Protein 4DA1 (pdb70)

Sequence (257 aa):
ISLENVGCASQIGKRKENEDRFDFAQLTDEVLYFAVYDGHGGPAAADFCHTHMEKCIMDLLPKEKNLETLLTLAFLEIDKAFSSHARLSADATLLTSGTTATVALLRDGIELVVASVGDSRAILCRKGKPMKLTIDHTPERKDEKERIKKCGGFVAWNQPHVNGRLAMTRSIGDLDLKTSGVIAEPETKRIKLHHADDSFLVLTTDGINFMVNSQEICDFVNQCHDPNEAAHAVTEQAIQYGTEDNSTAVVVPFGAW

Nearest PDB structures (foldseek):
  4da1-assembly1_A  TM=1.004E+00  e=3.258E-56  Homo sapiens
  6ak7-assembly1_A  TM=1.003E+00  e=1.708E-52  Homo sapiens
  2iq1-assembly1_A  TM=9.660E-01  e=4.575E-48  Homo sapiens
  5mn0-assembly1_B  TM=8.884E-01  e=2.627E-24  Arabidopsis thaliana
  8ay7-assembly1_B  TM=8.824E-01  e=2.627E-24  Arabidopsis thaliana

Secondary structure (DSSP, 8-state):
--GGG-EEEEE-TTSSS--EEEEEEE-SSSEEEEEEEEEESSTHHHHHHHHHHHHHHHHHTTT---HHHHHHHHHHHHHHHHHHHHHHSS-GGGGG-EE-EEEEEEETTTEEEEEEESS-EEEEEETTEEEE------TTSHHHHHHHHHHT--EE----EETTTBS-SB-EE-GGGGGGT-B-PPEEEEEE--SSS-EEEEEE-HHHHTT--HHHHHHHHHHSSSHHHHHHHHHHHHHHHT--S-EEEEEEEE---

Structure (mmCIF, N/CA/C/O backbone):
data_4DA1
#
_entry.id   4DA1
#
_cell.length_a   125.276
_cell.length_b   125.276
_cell.length_c   61.660
_cell.angle_alpha   90.000
_cell.angle_beta   90.000
_cell.angle_gamma   120.000
#
_symmetry.space_group_name_H-M   'P 31 2 1'
#
loop_
_entity.id
_entity.type
_entity.pdbx_description
1 polymer 'Protein phosphatase 1K, mitochondrial'
2 non-polymer BETA-MERCAPTOETHANOL
3 non-polymer 'MAGNESIUM ION'
4 water water
#
loop_
_atom_site.group_PDB
_atom_site.id
_atom_site.type_symbol
_atom_site.label_atom_id
_atom_site.label_alt_id
_atom_site.label_comp_id
_atom_site.label_asym_id
_atom_site.label_entity_id
_atom_site.label_seq_id
_atom_site.pdbx_PDB_ins_code
_atom_site.Cartn_x
_atom_site.Cartn_y
_atom_site.Cartn_z
_atom_site.occupancy
_atom_site.B_iso_or_equiv
_atom_site.auth_seq_id
_atom_site.auth_comp_id
_atom_site.auth_asym_id
_atom_site.auth_atom_id
_atom_site.pdbx_PDB_model_num
ATOM 1 N N . ILE A 1 119 ? 13.759 122.793 -103.477 1.00 107.50 90 ILE A N 1
ATOM 2 C CA . ILE A 1 119 ? 14.081 123.823 -102.485 1.00 107.93 90 ILE A CA 1
ATOM 3 C C . ILE A 1 119 ? 15.422 123.575 -101.792 1.00 102.58 90 ILE A C 1
ATOM 4 O O . ILE A 1 119 ? 15.787 122.437 -101.481 1.00 98.63 90 ILE A O 1
ATOM 9 N N . SER A 1 120 ? 16.137 124.665 -101.545 1.00 97.06 91 SER A N 1
ATOM 10 C CA . SER A 1 120 ? 17.506 124.608 -101.062 1.00 90.01 91 SER A CA 1
ATOM 11 C C . SER A 1 120 ? 17.608 125.061 -99.612 1.00 75.99 91 SER A C 1
ATOM 12 O O . SER A 1 120 ? 17.265 126.196 -99.279 1.00 70.03 91 SER A O 1
ATOM 15 N N . LEU A 1 121 ? 18.097 124.172 -98.757 1.00 70.97 92 LEU A N 1
ATOM 16 C CA . LEU A 1 121 ? 18.226 124.475 -97.339 1.00 66.58 92 LEU A CA 1
ATOM 17 C C . LEU A 1 121 ? 19.524 125.227 -97.064 1.00 66.22 92 LEU A C 1
ATOM 18 O O . LEU A 1 121 ? 19.742 125.744 -95.965 1.00 65.31 92 LEU A O 1
ATOM 23 N N . GLU A 1 122 ? 20.383 125.307 -98.072 1.00 65.78 93 GLU A N 1
ATOM 24 C CA . GLU A 1 122 ? 21.618 126.062 -97.913 1.00 71.93 93 GLU A CA 1
ATOM 25 C C . GLU A 1 122 ? 21.313 127.551 -97.767 1.00 61.81 93 GLU A C 1
ATOM 26 O O . GLU A 1 122 ? 22.070 128.286 -97.127 1.00 60.46 93 GLU A O 1
ATOM 32 N N . ASN A 1 123 ? 20.198 127.988 -98.350 1.00 47.49 94 ASN A N 1
ATOM 33 C CA . ASN A 1 123 ? 19.804 129.388 -98.266 1.00 49.79 94 ASN A CA 1
ATOM 34 C C . ASN A 1 123 ? 19.014 129.774 -97.009 1.00 45.75 94 ASN A C 1
ATOM 35 O O . ASN A 1 123 ? 18.710 130.951 -96.817 1.00 52.38 94 ASN A O 1
ATOM 40 N N . VAL A 1 124 ? 18.670 128.811 -96.162 1.00 37.82 95 VAL A N 1
ATOM 41 C CA . VAL A 1 124 ? 17.923 129.160 -94.966 1.00 35.32 95 VAL A CA 1
ATOM 42 C C . VAL A 1 124 ? 18.752 130.108 -94.110 1.00 41.53 95 VAL A C 1
ATOM 43 O O . VAL A 1 124 ? 19.950 129.907 -93.920 1.00 46.10 95 VAL A O 1
ATOM 47 N N . GLY A 1 125 ? 18.118 131.169 -93.640 1.00 38.03 96 GLY A N 1
ATOM 48 C CA . GLY A 1 125 ? 18.775 132.119 -92.769 1.00 37.65 96 GLY A CA 1
ATOM 49 C C . GLY A 1 125 ? 18.302 131.895 -91.346 1.00 40.45 96 GLY A C 1
ATOM 50 O O . GLY A 1 125 ? 17.148 131.557 -91.114 1.00 41.56 96 GLY A O 1
ATOM 51 N N . CYS A 1 126 ? 19.195 132.071 -90.385 1.00 38.14 97 CYS A N 1
ATOM 52 C CA . CYS A 1 126 ? 18.815 131.895 -88.998 1.00 40.79 97 CYS A CA 1
ATOM 53 C C . CYS A 1 126 ? 19.689 132.736 -88.073 1.00 46.77 97 CYS A C 1
ATOM 54 O O . CYS A 1 126 ? 20.882 132.911 -88.313 1.00 52.01 97 CYS A O 1
ATOM 57 N N . ALA A 1 127 ? 19.067 133.283 -87.033 1.00 45.67 98 ALA A N 1
ATOM 58 C CA . ALA A 1 127 ? 19.754 134.104 -86.041 1.00 37.60 98 ALA A CA 1
ATOM 59 C C . ALA A 1 127 ? 19.088 133.941 -84.680 1.00 41.64 98 ALA A C 1
ATOM 60 O O . ALA A 1 127 ? 17.859 133.882 -84.579 1.00 42.03 98 ALA A O 1
ATOM 62 N N . SER A 1 128 ? 19.908 133.877 -83.636 1.00 43.06 99 SER A N 1
ATOM 63 C CA . SER A 1 128 ? 19.413 133.704 -82.274 1.00 38.77 99 SER A CA 1
ATOM 64 C C . SER A 1 128 ? 20.287 134.522 -81.327 1.00 40.79 99 SER A C 1
ATOM 65 O O . SER A 1 128 ? 21.463 134.213 -81.146 1.00 42.33 99 SER A O 1
ATOM 68 N N . GLN A 1 129 ? 19.724 135.579 -80.750 1.00 39.04 100 GLN A N 1
ATOM 69 C CA . GLN A 1 129 ? 20.456 136.408 -79.789 1.00 41.35 100 GLN A CA 1
ATOM 70 C C . GLN A 1 129 ? 19.910 136.219 -78.382 1.00 43.07 100 GLN A C 1
ATOM 71 O O . GLN A 1 129 ? 18.693 136.172 -78.174 1.00 35.98 100 GLN A O 1
ATOM 77 N N . ILE A 1 130 ? 20.814 136.135 -77.415 1.00 45.99 101 ILE A N 1
ATOM 78 C CA . ILE A 1 130 ? 20.429 135.884 -76.035 1.00 42.82 101 ILE A CA 1
ATOM 79 C C . ILE A 1 130 ? 19.692 137.067 -75.401 1.00 45.52 101 ILE A C 1
ATOM 80 O O . ILE A 1 130 ? 18.897 136.889 -74.471 1.00 49.24 101 ILE A O 1
ATOM 85 N N . GLY A 1 131 ? 19.924 138.272 -75.920 1.00 43.09 102 GLY A N 1
ATOM 86 C CA . GLY A 1 131 ? 19.404 139.473 -75.280 1.00 38.52 102 GLY A CA 1
ATOM 87 C C . GLY A 1 131 ? 20.070 139.701 -73.922 1.00 44.99 102 GLY A C 1
ATOM 88 O O . GLY A 1 131 ? 21.271 139.484 -73.759 1.00 45.18 102 GLY A O 1
ATOM 89 N N . LYS A 1 132 ? 19.290 140.118 -72.934 1.00 48.18 103 LYS A N 1
ATOM 90 C CA . LYS A 1 132 ? 19.842 140.411 -71.622 1.00 61.43 103 LYS A CA 1
ATOM 91 C C . LYS A 1 132 ? 19.556 139.288 -70.627 1.00 66.98 103 LYS A C 1
ATOM 92 O O . LYS A 1 132 ? 19.577 139.496 -69.422 1.00 71.96 103 LYS A O 1
ATOM 98 N N . ARG A 1 133 ? 19.287 138.095 -71.139 1.00 65.07 104 ARG A N 1
ATOM 99 C CA . ARG A 1 133 ? 19.032 136.946 -70.284 1.00 60.29 104 ARG A CA 1
ATOM 100 C C . ARG A 1 133 ? 20.336 136.292 -69.868 1.00 59.08 104 ARG A C 1
ATOM 101 O O . ARG A 1 133 ? 21.368 136.480 -70.511 1.00 56.75 104 ARG A O 1
ATOM 109 N N . LYS A 1 134 ? 20.280 135.509 -68.797 1.00 59.58 105 LYS A N 1
ATOM 110 C CA . LYS A 1 134 ? 21.448 134.762 -68.353 1.00 68.91 105 LYS A CA 1
ATOM 111 C C . LYS A 1 134 ? 21.751 133.625 -69.322 1.00 65.11 105 LYS A C 1
ATOM 112 O O . LYS A 1 134 ? 22.905 133.236 -69.505 1.00 63.03 105 LYS A O 1
ATOM 118 N N . GLU A 1 135 ? 20.703 133.103 -69.948 1.00 58.21 106 GLU A N 1
ATOM 119 C CA . GLU A 1 135 ? 20.828 131.932 -70.796 1.00 58.55 106 GLU A CA 1
ATOM 120 C C . GLU A 1 135 ? 19.959 132.038 -72.065 1.00 52.83 106 GLU A C 1
ATOM 121 O O . GLU A 1 135 ? 18.946 132.742 -72.090 1.00 46.12 106 GLU A O 1
ATOM 127 N N . ASN A 1 136 ? 20.348 131.338 -73.123 1.00 47.67 107 ASN A N 1
ATOM 128 C CA . ASN A 1 136 ? 19.492 131.281 -74.300 1.00 41.85 107 ASN A CA 1
ATOM 129 C C . ASN A 1 136 ? 18.747 129.957 -74.387 1.00 39.18 107 ASN A C 1
ATOM 130 O O . ASN A 1 136 ? 19.345 128.916 -74.641 1.00 42.76 107 ASN A O 1
ATOM 135 N N . GLU A 1 137 ? 17.437 130.008 -74.178 1.00 37.99 108 GLU A N 1
ATOM 136 C CA . GLU A 1 137 ? 16.602 128.811 -74.182 1.00 36.72 108 GLU A CA 1
ATOM 137 C C . GLU A 1 137 ? 15.786 128.645 -75.478 1.00 38.41 108 GLU A C 1
ATOM 138 O O . GLU A 1 137 ? 14.919 127.774 -75.546 1.00 36.59 108 GLU A O 1
ATOM 144 N N . ASP A 1 138 ? 16.051 129.481 -76.486 1.00 38.30 109 ASP A N 1
ATOM 145 C CA . ASP A 1 138 ? 15.470 129.294 -77.824 1.00 38.87 109 ASP A CA 1
ATOM 146 C C . ASP A 1 138 ? 16.204 128.178 -78.574 1.00 42.61 109 ASP A C 1
ATOM 147 O O . ASP A 1 138 ? 17.435 128.155 -78.610 1.00 43.94 109 ASP A O 1
ATOM 152 N N . ARG A 1 139 ? 15.449 127.250 -79.157 1.00 42.23 110 ARG A N 1
ATOM 153 C CA . ARG A 1 139 ? 16.019 126.266 -80.083 1.00 36.35 110 ARG A CA 1
ATOM 154 C C . ARG A 1 139 ? 15.344 126.372 -81.449 1.00 41.40 110 ARG A C 1
ATOM 155 O O . ARG A 1 139 ? 14.228 126.882 -81.573 1.00 35.52 110 ARG A O 1
ATOM 163 N N . PHE A 1 140 ? 16.014 125.874 -82.478 1.00 37.49 111 PHE A N 1
ATOM 164 C CA . PHE A 1 140 ? 15.452 125.925 -83.811 1.00 38.25 111 PHE A CA 1
ATOM 165 C C . PHE A 1 140 ? 16.102 124.851 -84.659 1.00 41.78 111 PHE A C 1
ATOM 166 O O . PHE A 1 140 ? 17.220 124.419 -84.383 1.00 38.47 111 PHE A O 1
ATOM 174 N N . ASP A 1 141 ? 15.392 124.406 -85.685 1.00 39.61 112 ASP A N 1
ATOM 175 C CA . ASP A 1 141 ? 15.894 123.328 -86.513 1.00 32.73 112 ASP A CA 1
ATOM 176 C C . ASP A 1 141 ? 15.239 123.370 -87.880 1.00 38.62 112 ASP A C 1
ATOM 177 O O . ASP A 1 141 ? 14.203 124.017 -88.072 1.00 36.62 112 ASP A O 1
ATOM 182 N N . PHE A 1 142 ? 15.865 122.688 -88.830 1.00 35.70 113 PHE A N 1
ATOM 183 C CA . PHE A 1 142 ? 15.253 122.433 -90.115 1.00 38.95 113 PHE A CA 1
ATOM 184 C C . PHE A 1 142 ? 15.952 121.264 -90.796 1.00 46.04 113 PHE A C 1
ATOM 185 O O . PHE A 1 142 ? 17.113 120.946 -90.506 1.00 44.04 113 PHE A O 1
ATOM 193 N N . ALA A 1 143 ? 15.228 120.612 -91.691 1.00 41.23 114 ALA A N 1
ATOM 194 C CA . ALA A 1 143 ? 15.766 119.444 -92.356 1.00 39.50 114 ALA A CA 1
ATOM 195 C C . ALA A 1 143 ? 14.817 118.962 -93.421 1.00 38.00 114 ALA A C 1
ATOM 196 O O . ALA A 1 143 ? 13.648 119.340 -93.451 1.00 41.30 114 ALA A O 1
ATOM 198 N N . GLN A 1 144 ? 15.345 118.125 -94.299 1.00 43.89 115 GLN A N 1
ATOM 199 C CA . GLN A 1 144 ? 14.549 117.422 -95.271 1.00 45.10 115 GLN A CA 1
ATOM 200 C C . GLN A 1 144 ? 14.256 116.045 -94.708 1.00 48.27 115 GLN A C 1
ATOM 201 O O . GLN A 1 144 ? 15.157 115.227 -94.574 1.00 50.89 115 GLN A O 1
ATOM 207 N N . LEU A 1 145 ? 13.003 115.783 -94.363 1.00 49.50 116 LEU A N 1
ATOM 208 C CA . LEU A 1 145 ? 12.669 114.502 -93.749 1.00 47.37 116 LEU A CA 1
ATOM 209 C C . LEU A 1 145 ? 12.645 113.383 -94.780 1.00 48.82 116 LEU A C 1
ATOM 210 O O . LEU A 1 145 ? 13.177 112.294 -94.549 1.00 50.21 116 LEU A O 1
ATOM 215 N N . THR A 1 146 ? 12.025 113.658 -95.920 1.00 53.56 117 THR A N 1
ATOM 216 C CA . THR A 1 146 ? 11.907 112.676 -96.996 1.00 53.60 117 THR A CA 1
ATOM 217 C C . THR A 1 146 ? 12.014 113.429 -98.306 1.00 56.79 117 THR A C 1
ATOM 218 O O . THR A 1 146 ? 12.092 114.661 -98.307 1.00 53.73 117 THR A O 1
ATOM 222 N N . ASP A 1 147 ? 11.991 112.702 -99.419 1.00 51.60 118 ASP A N 1
ATOM 223 C CA . ASP A 1 147 ? 11.966 113.336 -100.731 1.00 53.76 118 ASP A CA 1
ATOM 224 C C . ASP A 1 147 ? 10.881 114.403 -100.791 1.00 51.45 118 ASP A C 1
ATOM 225 O O . ASP A 1 147 ? 11.077 115.454 -101.386 1.00 53.48 118 ASP A O 1
ATOM 230 N N . GLU A 1 148 ? 9.741 114.141 -100.160 1.00 47.82 119 GLU A N 1
ATOM 231 C CA . GLU A 1 148 ? 8.569 114.997 -100.340 1.00 51.55 119 GLU A CA 1
ATOM 232 C C . GLU A 1 148 ? 8.309 116.000 -99.201 1.00 51.55 119 GLU A C 1
ATOM 233 O O . GLU A 1 148 ? 7.501 116.918 -99.345 1.00 52.23 119 GLU A O 1
ATOM 2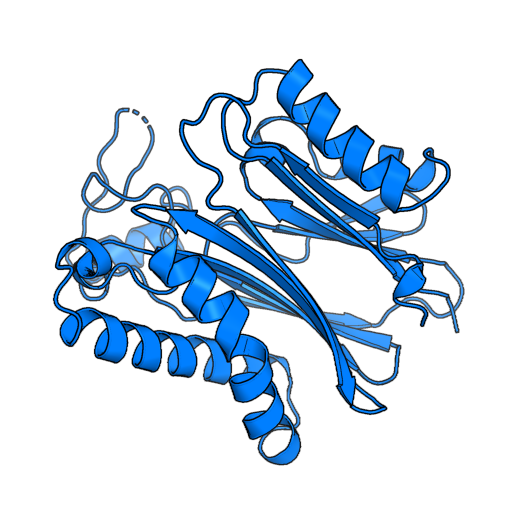39 N N . VAL A 1 149 ? 8.995 115.843 -98.074 1.00 49.58 120 VAL A N 1
ATOM 240 C CA . VAL A 1 149 ? 8.667 116.661 -96.908 1.00 46.96 120 VAL A CA 1
ATOM 241 C C . VAL A 1 149 ? 9.859 117.383 -96.291 1.00 43.53 120 VAL A C 1
ATOM 242 O O . VAL A 1 149 ? 10.874 116.768 -95.953 1.00 44.63 120 VAL A O 1
ATOM 246 N N . LEU A 1 150 ? 9.723 118.697 -96.149 1.00 41.37 121 LEU A N 1
ATOM 247 C CA . LEU A 1 150 ? 10.725 119.502 -95.465 1.00 39.84 121 LEU A CA 1
ATOM 248 C C . LEU A 1 150 ? 10.189 119.912 -94.102 1.00 35.46 121 LEU A C 1
ATOM 249 O O . LEU A 1 150 ? 8.974 120.093 -93.932 1.00 34.74 121 LEU A O 1
ATOM 254 N N . TYR A 1 151 ? 11.100 120.079 -93.143 1.00 37.99 122 TYR A N 1
ATOM 255 C CA . TYR A 1 151 ? 10.746 120.412 -91.756 1.00 30.11 122 TYR A CA 1
ATOM 256 C C . TYR A 1 151 ? 11.424 121.702 -91.280 1.00 35.00 122 TYR A C 1
ATOM 257 O O . TYR A 1 151 ? 12.604 121.938 -91.563 1.00 39.73 122 TYR A O 1
ATOM 266 N N . PHE A 1 152 ? 10.668 122.536 -90.569 1.00 28.20 123 PHE A N 1
ATOM 267 C CA . PHE A 1 152 ? 11.198 123.771 -89.990 1.00 31.03 123 PHE A CA 1
ATOM 268 C C . PHE A 1 152 ? 10.537 123.993 -88.629 1.00 34.76 123 PHE A C 1
ATOM 269 O O . PHE A 1 152 ? 9.317 123.888 -88.511 1.00 32.89 123 PHE A O 1
ATOM 277 N N . ALA A 1 153 ? 11.326 124.326 -87.608 1.00 34.60 124 ALA A N 1
ATOM 278 C CA . ALA A 1 153 ? 10.770 124.456 -86.269 1.00 31.78 124 ALA A CA 1
ATOM 279 C C . ALA A 1 153 ? 11.511 125.465 -85.411 1.00 36.36 124 ALA A C 1
ATOM 280 O O . ALA A 1 153 ? 12.745 125.571 -85.489 1.00 37.51 124 ALA A O 1
ATOM 282 N N . VAL A 1 154 ? 10.758 126.211 -84.601 1.00 29.20 125 VAL A N 1
ATOM 283 C CA . VAL A 1 154 ? 11.343 126.918 -83.459 1.00 31.84 125 VAL A CA 1
ATOM 284 C C . VAL A 1 154 ? 10.698 126.444 -82.141 1.00 38.69 125 VAL A C 1
ATOM 285 O O . VAL A 1 154 ? 9.499 126.144 -82.082 1.00 33.00 125 VAL A O 1
ATOM 289 N N . TYR A 1 155 ? 11.509 126.387 -81.089 1.00 33.16 126 TYR A N 1
ATOM 290 C CA . TYR A 1 155 ? 11.042 126.030 -79.755 1.00 32.73 126 TYR A CA 1
ATOM 291 C C . TYR A 1 155 ? 11.575 127.048 -78.745 1.00 34.57 126 TYR A C 1
ATOM 292 O O . TYR A 1 155 ? 12.786 127.132 -78.517 1.00 38.17 126 TYR A O 1
ATOM 301 N N . ASP A 1 156 ? 10.677 127.840 -78.169 1.00 30.35 127 ASP A N 1
ATOM 302 C CA . ASP A 1 156 ? 11.060 128.810 -77.149 1.00 31.81 127 ASP A CA 1
ATOM 303 C C . ASP A 1 156 ? 10.899 128.200 -75.751 1.00 34.01 127 ASP A C 1
ATOM 304 O O . ASP A 1 156 ? 9.784 128.124 -75.226 1.00 32.05 127 ASP A O 1
ATOM 309 N N . GLY A 1 157 ? 11.997 127.737 -75.161 1.00 29.52 128 GLY A N 1
ATOM 310 C CA . GLY A 1 157 ? 11.921 127.081 -73.860 1.00 34.19 128 GLY A CA 1
ATOM 311 C C . GLY A 1 157 ? 11.894 128.038 -72.669 1.00 36.40 128 GLY A C 1
ATOM 312 O O . GLY A 1 157 ? 12.425 129.135 -72.735 1.00 37.69 128 GLY A O 1
ATOM 313 N N . HIS A 1 158 ? 11.270 127.623 -71.575 1.00 39.38 129 HIS A N 1
ATOM 314 C CA . HIS A 1 158 ? 11.326 128.381 -70.319 1.00 40.84 129 HIS A CA 1
ATOM 315 C C . HIS A 1 158 ? 11.520 127.405 -69.170 1.00 46.06 129 HIS A C 1
ATOM 316 O O . HIS A 1 158 ? 11.221 126.213 -69.308 1.00 45.09 129 HIS A O 1
ATOM 323 N N . GLY A 1 159 ? 12.014 127.911 -68.039 1.00 45.40 130 GLY A N 1
ATOM 324 C CA . GLY A 1 159 ? 12.201 127.099 -66.854 1.00 34.04 130 GLY A CA 1
ATOM 325 C C . GLY A 1 159 ? 13.245 126.031 -67.080 1.00 44.40 130 GLY A C 1
ATOM 326 O O . GLY A 1 159 ? 13.070 124.887 -66.680 1.00 53.53 130 GLY A O 1
ATOM 327 N N . GLY A 1 160 ? 14.344 126.407 -67.719 1.00 44.62 131 GLY A N 1
ATOM 328 C CA . GLY A 1 160 ? 15.342 125.437 -68.118 1.00 45.10 131 GLY A CA 1
ATOM 329 C C . GLY A 1 160 ? 15.053 124.952 -69.533 1.00 50.97 131 GLY A C 1
ATOM 330 O O . GLY A 1 160 ? 13.889 124.783 -69.921 1.00 46.03 131 GLY A O 1
ATOM 331 N N . PRO A 1 161 ? 16.118 124.717 -70.310 1.00 45.02 132 PRO A N 1
ATOM 332 C CA . PRO A 1 161 ? 16.036 124.344 -71.724 1.00 41.23 132 PRO A CA 1
ATOM 333 C C . PRO A 1 161 ? 15.571 122.909 -71.949 1.00 45.35 132 PRO A C 1
ATOM 334 O O . PRO A 1 161 ? 15.425 122.502 -73.110 1.00 46.05 132 PRO A O 1
ATOM 338 N N . ALA A 1 162 ? 15.350 122.154 -70.875 1.00 36.32 133 ALA A N 1
ATOM 339 C CA . ALA A 1 162 ? 15.101 120.719 -71.008 1.00 38.68 133 ALA A CA 1
ATOM 340 C C . ALA A 1 162 ? 14.010 120.398 -72.035 1.00 40.66 133 ALA A C 1
ATOM 341 O O . ALA A 1 162 ? 14.185 119.532 -72.888 1.00 43.03 133 ALA A O 1
ATOM 343 N N . ALA A 1 163 ? 12.875 121.073 -71.929 1.00 33.04 134 ALA A N 1
ATOM 344 C CA . ALA A 1 163 ? 11.742 120.741 -72.780 1.00 36.20 134 ALA A CA 1
ATOM 345 C C . ALA A 1 163 ? 12.027 121.178 -74.217 1.00 37.52 134 ALA A C 1
ATOM 346 O O . ALA A 1 163 ? 11.784 120.423 -75.162 1.00 42.69 134 ALA A O 1
ATOM 348 N N . ALA A 1 164 ? 12.575 122.380 -74.378 1.00 31.60 135 ALA A N 1
ATOM 349 C CA . ALA A 1 164 ? 12.925 122.871 -75.711 1.00 36.37 135 ALA A CA 1
ATOM 350 C C . ALA A 1 164 ? 13.914 121.917 -76.392 1.00 41.74 135 ALA A C 1
ATOM 351 O O . ALA A 1 164 ? 13.756 121.581 -77.572 1.00 37.02 135 ALA A O 1
ATOM 353 N N . ASP A 1 165 ? 14.912 121.469 -75.629 1.00 41.03 136 ASP A N 1
ATOM 354 C CA . ASP A 1 165 ? 15.911 120.507 -76.105 1.00 41.01 136 ASP A CA 1
ATOM 355 C C . ASP A 1 165 ? 15.297 119.166 -76.466 1.00 41.93 136 ASP A C 1
ATOM 356 O O . ASP A 1 165 ? 15.708 118.532 -77.441 1.00 45.05 136 ASP A O 1
ATOM 361 N N . PHE A 1 166 ? 14.331 118.722 -75.667 1.00 35.00 137 PHE A N 1
ATOM 362 C CA . PHE A 1 166 ? 13.689 117.434 -75.909 1.00 38.51 137 PHE A CA 1
ATOM 363 C C . PHE A 1 166 ? 12.977 117.452 -77.275 1.00 39.10 137 PHE A C 1
ATOM 364 O O . PHE A 1 166 ? 13.085 116.500 -78.048 1.00 40.17 137 PHE A O 1
ATOM 372 N N . CYS A 1 167 ? 12.264 118.541 -77.561 1.00 38.92 138 CYS A N 1
ATOM 373 C CA . CYS A 1 167 ? 11.578 118.701 -78.839 1.00 39.45 138 CYS A CA 1
ATOM 374 C C . CYS A 1 167 ? 12.579 118.766 -79.987 1.00 39.30 138 CYS A C 1
ATOM 375 O O . CYS A 1 167 ? 12.433 118.083 -81.009 1.00 40.50 138 CYS A O 1
ATOM 378 N N . HIS A 1 168 ? 13.605 119.589 -79.817 1.00 37.50 139 HIS A N 1
ATOM 379 C CA . HIS A 1 168 ? 14.633 119.694 -80.840 1.00 37.41 139 HIS A CA 1
ATOM 380 C C . HIS A 1 168 ? 15.187 118.310 -81.184 1.00 37.70 139 HIS A C 1
ATOM 381 O O . HIS A 1 168 ? 15.374 117.970 -82.347 1.00 40.94 139 HIS A O 1
ATOM 388 N N . THR A 1 169 ? 15.417 117.506 -80.156 1.00 38.50 140 THR A N 1
ATOM 389 C CA . THR A 1 169 ? 16.047 116.208 -80.313 1.00 34.28 140 THR A CA 1
ATOM 390 C C . THR A 1 169 ? 15.149 115.161 -80.970 1.00 38.23 140 THR A C 1
ATOM 391 O O . THR A 1 169 ? 15.619 114.315 -81.734 1.00 44.86 140 THR A O 1
ATOM 395 N N . HIS A 1 170 ? 13.854 115.228 -80.689 1.00 37.19 141 HIS A N 1
ATOM 396 C CA . HIS A 1 170 ? 12.971 114.103 -80.969 1.00 38.96 141 HIS A CA 1
ATOM 397 C C . HIS A 1 170 ? 11.819 114.402 -81.925 1.00 39.88 141 HIS A C 1
ATOM 398 O O . HIS A 1 170 ? 11.192 113.471 -82.436 1.00 43.75 141 HIS A O 1
ATOM 405 N N . MET A 1 171 ? 11.514 115.677 -82.154 1.00 33.69 142 MET A N 1
ATOM 406 C CA . MET A 1 171 ? 10.378 116.005 -83.010 1.00 37.24 142 MET A CA 1
ATOM 407 C C . MET A 1 171 ? 10.457 115.333 -84.382 1.00 39.97 142 MET A C 1
ATOM 408 O O . MET A 1 171 ? 9.445 114.841 -84.892 1.00 42.13 142 MET A O 1
ATOM 413 N N . GLU A 1 172 ? 11.654 115.299 -84.967 1.00 34.20 143 GLU A N 1
ATOM 414 C CA . GLU A 1 172 ? 11.828 114.725 -86.304 1.00 40.27 143 GLU A CA 1
ATOM 415 C C . GLU A 1 172 ? 11.487 113.229 -86.333 1.00 45.66 143 GLU A C 1
ATOM 416 O O . GLU A 1 172 ? 10.816 112.760 -87.252 1.00 44.03 143 GLU A O 1
ATOM 422 N N . LYS A 1 173 ? 11.922 112.488 -85.315 1.00 45.51 144 LYS A N 1
ATOM 423 C CA . LYS A 1 173 ? 11.592 111.073 -85.219 1.00 45.45 144 LYS A CA 1
ATOM 424 C C . LYS A 1 173 ? 10.076 110.884 -85.120 1.00 45.85 144 LYS A C 1
ATOM 425 O O . LYS A 1 173 ? 9.509 110.059 -85.844 1.00 46.14 144 LYS A O 1
ATOM 431 N N . CYS A 1 174 ? 9.424 111.652 -84.238 1.00 41.50 145 CYS A N 1
ATOM 432 C CA . CYS A 1 174 ? 7.968 111.540 -84.038 1.00 42.49 145 CYS A CA 1
ATOM 433 C C . CYS A 1 174 ? 7.239 111.774 -85.345 1.00 47.13 145 CYS A C 1
ATOM 434 O O . CYS A 1 174 ? 6.314 111.043 -85.691 1.00 54.19 145 CYS A O 1
ATOM 437 N N . ILE A 1 175 ? 7.648 112.812 -86.065 1.00 43.29 146 ILE A N 1
ATOM 438 C CA . ILE A 1 175 ? 7.031 113.107 -87.349 1.00 43.26 146 ILE A CA 1
ATOM 439 C C . ILE A 1 175 ? 7.276 111.976 -88.334 1.00 46.31 146 ILE A C 1
ATOM 440 O O . ILE A 1 175 ? 6.342 111.461 -88.943 1.00 50.47 146 ILE A O 1
ATOM 445 N N . MET A 1 176 ? 8.531 111.573 -88.477 1.00 45.11 147 MET A N 1
ATOM 446 C CA . MET A 1 176 ? 8.847 110.548 -89.455 1.00 49.20 147 MET A CA 1
ATOM 447 C C . MET A 1 176 ? 8.170 109.218 -89.155 1.00 54.97 147 MET A C 1
ATOM 448 O O . MET A 1 176 ? 7.800 108.487 -90.068 1.00 63.69 147 MET A O 1
ATOM 453 N N . ASP A 1 177 ? 7.975 108.913 -87.882 1.00 58.01 148 ASP A N 1
ATOM 454 C CA . ASP A 1 177 ? 7.258 107.697 -87.535 1.00 63.66 148 ASP A CA 1
ATOM 455 C C . ASP A 1 177 ? 5.794 107.801 -87.937 1.00 60.01 148 ASP A C 1
ATOM 456 O O . ASP A 1 177 ? 5.124 106.787 -88.120 1.00 60.04 148 ASP A O 1
ATOM 461 N N . LEU A 1 178 ? 5.297 109.027 -88.071 1.00 54.56 149 LEU A N 1
ATOM 462 C CA . LEU A 1 178 ? 3.889 109.237 -88.409 1.00 53.40 149 LEU A CA 1
ATOM 463 C C . LEU A 1 178 ? 3.603 109.391 -89.905 1.00 52.94 149 LEU A C 1
ATOM 464 O O . LEU A 1 178 ? 2.509 109.065 -90.361 1.00 56.37 149 LEU A O 1
ATOM 469 N N . LEU A 1 179 ? 4.576 109.897 -90.659 1.00 48.44 150 LEU A N 1
ATOM 470 C CA . LEU A 1 179 ? 4.372 110.175 -92.082 1.00 55.60 150 LEU A CA 1
ATOM 471 C C . LEU A 1 179 ? 3.654 109.052 -92.828 1.00 60.06 150 LEU A C 1
ATOM 472 O O . LEU A 1 179 ? 2.706 109.306 -93.566 1.00 63.55 150 LEU A O 1
ATOM 477 N N . PRO A 1 180 ? 4.096 107.805 -92.634 1.00 63.14 151 PRO A N 1
ATOM 478 C CA . PRO A 1 180 ? 3.453 106.734 -93.402 1.00 66.78 151 PRO A CA 1
ATOM 479 C C . PRO A 1 180 ? 2.099 106.312 -92.810 1.00 69.70 151 PRO A C 1
ATOM 480 O O . PRO A 1 180 ? 1.344 105.601 -93.464 1.00 70.78 151 PRO A O 1
ATOM 484 N N . LYS A 1 181 ? 1.794 106.751 -91.594 1.00 71.65 152 LYS A N 1
ATOM 485 C CA . LYS A 1 181 ? 0.541 106.364 -90.946 1.00 73.92 152 LYS A CA 1
ATOM 486 C C . LYS A 1 181 ? -0.585 107.370 -91.199 1.00 69.99 152 LYS A C 1
ATOM 487 O O . LYS A 1 181 ? -1.763 107.021 -91.128 1.00 75.00 152 LYS A O 1
ATOM 493 N N . GLU A 1 182 ? -0.223 108.616 -91.485 1.00 60.14 153 GLU A N 1
ATOM 494 C CA . GLU A 1 182 ? -1.197 109.703 -91.480 1.00 61.01 153 GLU A CA 1
ATOM 495 C C . GLU A 1 182 ? -0.916 110.763 -92.550 1.00 58.50 153 GLU A C 1
ATOM 496 O O . GLU A 1 182 ? 0.001 111.571 -92.406 1.00 59.38 153 GLU A O 1
ATOM 502 N N . LYS A 1 183 ? -1.726 110.768 -93.605 1.00 59.27 154 LYS A N 1
ATOM 503 C CA . LYS A 1 183 ? -1.510 111.650 -94.757 1.00 60.22 154 LYS A CA 1
ATOM 504 C C . LYS A 1 183 ? -1.949 113.089 -94.519 1.00 55.63 154 LYS A C 1
ATOM 505 O O . LYS A 1 183 ? -1.463 114.007 -95.177 1.00 56.92 154 LYS A O 1
ATOM 511 N N . ASN A 1 184 ? -2.881 113.290 -93.596 1.00 49.28 155 ASN A N 1
ATOM 512 C CA . ASN A 1 184 ? -3.300 114.641 -93.262 1.00 44.83 155 ASN A CA 1
ATOM 513 C C . ASN A 1 184 ? -2.295 115.246 -92.293 1.00 46.21 155 ASN A C 1
ATOM 514 O O . ASN A 1 184 ? -2.202 114.815 -91.144 1.00 44.60 155 ASN A O 1
ATOM 519 N N . LEU A 1 185 ? -1.537 116.235 -92.764 1.00 40.18 156 LEU A N 1
ATOM 520 C CA . LEU A 1 185 ? -0.419 116.741 -91.992 1.00 41.07 156 LEU A CA 1
ATOM 521 C C . LEU A 1 185 ? -0.859 117.534 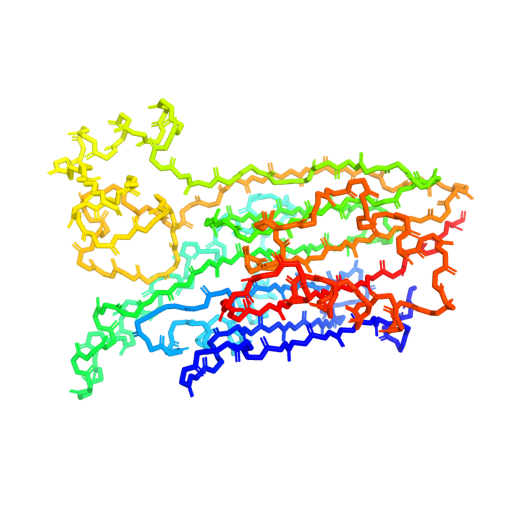-90.765 1.00 40.74 156 LEU A C 1
ATOM 522 O O . LEU A 1 185 ? -0.145 117.565 -89.772 1.00 43.79 156 LEU A O 1
ATOM 527 N N . GLU A 1 186 ? -2.013 118.189 -90.839 1.00 41.12 157 GLU A N 1
ATOM 528 C CA . GLU A 1 186 ? -2.559 118.859 -89.663 1.00 42.36 157 GLU A CA 1
ATOM 529 C C . GLU A 1 186 ? -2.854 117.801 -88.606 1.00 47.44 157 GLU A C 1
ATOM 530 O O . GLU A 1 186 ? -2.512 117.961 -87.437 1.00 48.94 157 GLU A O 1
ATOM 536 N N . THR A 1 187 ? -3.481 116.710 -89.025 1.00 46.86 158 THR A N 1
ATOM 537 C CA . THR A 1 187 ? -3.757 115.611 -88.108 1.00 46.00 158 THR A CA 1
ATOM 538 C C . THR A 1 187 ? -2.457 115.033 -87.555 1.00 47.31 158 THR A C 1
ATOM 539 O O . THR A 1 187 ? -2.368 114.716 -86.374 1.00 45.54 158 THR A O 1
ATOM 543 N N . LEU A 1 188 ? -1.449 114.912 -88.416 1.00 46.46 159 LEU A N 1
ATOM 544 C CA . LEU A 1 188 ? -0.166 114.333 -88.031 1.00 46.19 159 LEU A CA 1
ATOM 545 C C . LEU A 1 188 ? 0.540 115.174 -86.966 1.00 44.58 159 LEU A C 1
ATOM 546 O O . LEU A 1 188 ? 1.024 114.646 -85.969 1.00 46.28 159 LEU A O 1
ATOM 551 N N . LEU A 1 189 ? 0.606 116.481 -87.189 1.00 39.40 160 LEU A N 1
ATOM 552 C CA . LEU A 1 189 ? 1.328 117.365 -86.281 1.00 38.56 160 LEU A CA 1
ATOM 553 C C . LEU A 1 189 ? 0.641 117.425 -84.922 1.00 40.34 160 LEU A C 1
ATOM 554 O O . LEU A 1 189 ? 1.300 117.514 -83.897 1.00 36.80 160 LEU A O 1
ATOM 559 N N . THR A 1 190 ? -0.687 117.358 -84.930 1.00 41.25 161 THR A N 1
ATOM 560 C CA . THR A 1 190 ? -1.468 117.299 -83.712 1.00 38.49 161 THR A CA 1
ATOM 561 C C . THR A 1 190 ? -1.070 116.073 -82.897 1.00 46.19 161 THR A C 1
ATOM 562 O O . THR A 1 190 ? -0.775 116.163 -81.701 1.00 47.40 161 THR A O 1
ATOM 566 N N . LEU A 1 191 ? -1.049 114.927 -83.564 1.00 45.13 162 LEU A N 1
ATOM 567 C CA . LEU A 1 191 ? -0.626 113.688 -82.942 1.00 40.14 162 LEU A CA 1
ATOM 568 C C . LEU A 1 191 ? 0.830 113.747 -82.464 1.00 44.00 162 LEU A C 1
ATOM 569 O O . LEU A 1 191 ? 1.131 113.343 -81.338 1.00 49.08 162 LEU A O 1
ATOM 574 N N . ALA A 1 192 ? 1.726 114.256 -83.309 1.00 39.39 163 ALA A N 1
ATOM 575 C CA . ALA A 1 192 ? 3.142 114.361 -82.952 1.00 38.68 163 ALA A CA 1
ATOM 576 C C . ALA A 1 192 ? 3.351 115.211 -81.692 1.00 41.82 163 ALA A C 1
ATOM 577 O O . ALA A 1 192 ? 4.074 114.813 -80.768 1.00 37.43 163 ALA A O 1
ATOM 579 N N . PHE A 1 193 ? 2.719 116.380 -81.666 1.00 36.62 164 PHE A N 1
ATOM 580 C CA . PHE A 1 193 ? 2.801 117.261 -80.511 1.00 40.39 164 PHE A CA 1
ATOM 581 C C . PHE A 1 193 ? 2.375 116.521 -79.233 1.00 44.63 164 PHE A C 1
ATOM 582 O O . PHE A 1 193 ? 3.108 116.498 -78.240 1.00 39.30 164 PHE A O 1
ATOM 590 N N . LEU A 1 194 ? 1.195 115.912 -79.267 1.00 41.08 165 LEU A N 1
ATOM 591 C CA . LEU A 1 194 ? 0.685 115.204 -78.099 1.00 45.81 165 LEU A CA 1
ATOM 592 C C . LEU A 1 194 ? 1.606 114.062 -77.694 1.00 46.30 165 LEU A C 1
ATOM 593 O O . LEU A 1 194 ? 1.847 113.835 -76.513 1.00 47.69 165 LEU A O 1
ATOM 598 N N . GLU A 1 195 ? 2.147 113.364 -78.683 1.00 46.91 166 GLU A N 1
ATOM 599 C CA . GLU A 1 195 ? 2.984 112.210 -78.397 1.00 48.59 166 GLU A CA 1
ATOM 600 C C . GLU A 1 195 ? 4.323 112.650 -77.804 1.00 43.18 166 GLU A C 1
ATOM 601 O O . GLU A 1 195 ? 4.831 112.037 -76.861 1.00 46.87 166 GLU A O 1
ATOM 607 N N . ILE A 1 196 ? 4.888 113.728 -78.331 1.00 35.39 167 ILE A N 1
ATOM 608 C CA . ILE A 1 196 ? 6.164 114.184 -77.818 1.00 41.65 167 ILE A CA 1
ATOM 609 C C . ILE A 1 196 ? 5.963 114.766 -76.417 1.00 43.40 167 ILE A C 1
ATOM 610 O O . ILE A 1 196 ? 6.851 114.702 -75.579 1.00 43.08 167 ILE A O 1
ATOM 615 N N . ASP A 1 197 ? 4.779 115.298 -76.157 1.00 40.32 168 ASP A N 1
ATOM 616 C CA . ASP A 1 197 ? 4.495 115.839 -74.841 1.00 44.75 168 ASP A CA 1
ATOM 617 C C . ASP A 1 197 ? 4.396 114.696 -73.843 1.00 43.96 168 ASP A C 1
ATOM 618 O O . ASP A 1 197 ? 4.963 114.765 -72.760 1.00 40.28 168 ASP A O 1
ATOM 623 N N . LYS A 1 198 ? 3.688 113.640 -74.227 1.00 43.08 169 LYS A N 1
ATOM 624 C CA . LYS A 1 198 ? 3.674 112.416 -73.446 1.00 48.25 169 LYS A CA 1
ATOM 625 C C . LYS A 1 1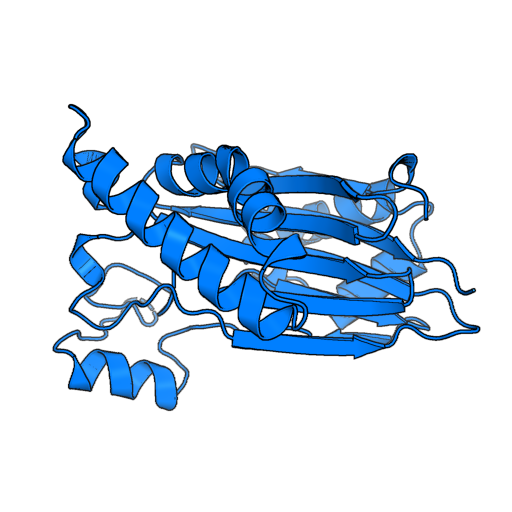98 ? 5.098 111.971 -73.133 1.00 49.61 169 LYS A C 1
ATOM 626 O O . LYS A 1 198 ? 5.398 111.563 -72.015 1.00 50.79 169 LYS A O 1
ATOM 632 N N . ALA A 1 199 ? 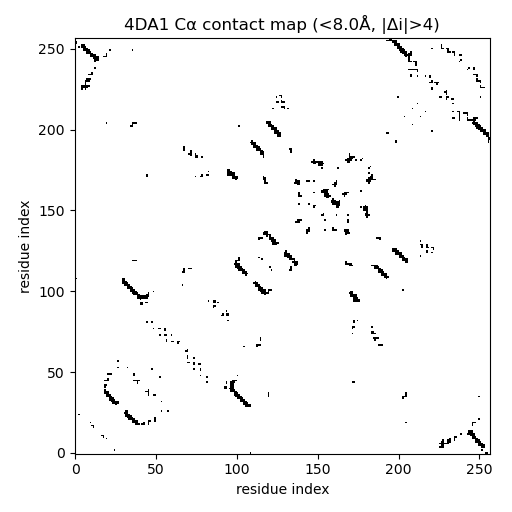5.982 112.039 -74.120 1.00 45.68 170 ALA A N 1
ATOM 633 C CA . ALA A 1 199 ? 7.307 111.484 -73.916 1.00 43.60 170 ALA A CA 1
ATOM 634 C C . ALA A 1 199 ? 8.114 112.355 -72.972 1.00 45.63 170 ALA A C 1
ATOM 635 O O . ALA A 1 199 ? 8.849 111.848 -72.117 1.00 46.05 170 ALA A O 1
ATOM 637 N N . PHE A 1 200 ? 7.988 113.667 -73.114 1.00 36.52 171 PHE A N 1
ATOM 638 C CA . PHE A 1 200 ? 8.771 114.528 -72.249 1.00 39.03 171 PHE A CA 1
ATOM 639 C C . PHE A 1 200 ? 8.288 114.407 -70.799 1.00 42.54 171 PHE A C 1
ATOM 640 O O . PHE A 1 200 ? 9.083 114.493 -69.856 1.00 41.89 171 PHE A O 1
ATOM 648 N N . SER A 1 201 ? 6.991 114.186 -70.626 1.00 40.47 172 SER A N 1
ATOM 649 C CA . SER A 1 201 ? 6.438 114.080 -69.288 1.00 51.69 172 SER A CA 1
ATOM 650 C C . SER A 1 201 ? 7.051 112.875 -68.583 1.00 51.40 172 SER A C 1
ATOM 651 O O . SER A 1 201 ? 7.436 112.964 -67.421 1.00 50.81 172 SER A O 1
ATOM 654 N N . SER A 1 202 ? 7.165 111.758 -69.299 1.00 52.07 173 SER A N 1
ATOM 655 C CA . SER A 1 202 ? 7.735 110.536 -68.724 1.00 55.41 173 SER A CA 1
ATOM 656 C C . SER A 1 202 ? 9.218 110.747 -68.445 1.00 50.68 173 SER A C 1
ATOM 657 O O . SER A 1 202 ? 9.723 110.411 -67.373 1.00 52.41 173 SER A O 1
ATOM 660 N N . HIS A 1 203 ? 9.905 111.309 -69.429 1.00 45.06 174 HIS A N 1
ATOM 661 C CA . HIS A 1 203 ? 11.315 111.649 -69.313 1.00 48.29 174 HIS A CA 1
ATOM 662 C C . HIS A 1 203 ? 11.582 112.503 -68.073 1.00 47.52 174 HIS A C 1
ATOM 663 O O . HIS A 1 203 ? 12.480 112.210 -67.283 1.00 52.46 174 HIS A O 1
ATOM 670 N N . ALA A 1 204 ? 10.798 113.564 -67.923 1.00 41.03 175 ALA A N 1
ATOM 671 C CA . ALA A 1 204 ? 10.906 114.458 -66.773 1.00 45.04 175 ALA A CA 1
ATOM 672 C C . ALA A 1 204 ? 10.664 113.742 -65.445 1.00 51.04 175 ALA A C 1
ATOM 673 O O . ALA A 1 204 ? 11.482 113.842 -64.526 1.00 58.37 175 ALA A O 1
ATOM 675 N N . ARG A 1 205 ? 9.550 113.019 -65.343 1.00 49.94 176 ARG A N 1
ATOM 676 C CA . ARG A 1 205 ? 9.201 112.336 -64.087 1.00 48.60 176 ARG A CA 1
ATOM 677 C C . ARG A 1 205 ? 10.221 111.285 -63.693 1.00 50.42 176 ARG A C 1
ATOM 678 O O . ARG A 1 205 ? 10.241 110.815 -62.550 1.00 50.34 176 ARG A O 1
ATOM 686 N N . LEU A 1 206 ? 11.084 110.921 -64.636 1.00 56.10 177 LEU A N 1
ATOM 687 C CA . LEU A 1 206 ? 12.068 109.872 -64.377 1.00 57.82 177 LEU A CA 1
ATOM 688 C C . LEU A 1 206 ? 13.467 110.400 -64.116 1.00 51.81 177 LEU A C 1
ATOM 689 O O . LEU A 1 206 ? 14.344 109.656 -63.712 1.00 52.94 177 LEU A O 1
ATOM 694 N N . SER A 1 207 ? 13.705 111.673 -64.379 1.00 56.81 178 SER A N 1
ATOM 695 C CA . SER A 1 207 ? 15.054 112.168 -64.175 1.00 64.14 178 SER A CA 1
ATOM 696 C C . SER A 1 207 ? 15.274 112.573 -62.719 1.00 70.13 178 SER A C 1
ATOM 697 O O . SER A 1 207 ? 14.323 112.873 -61.987 1.00 64.64 178 SER A O 1
ATOM 700 N N . ALA A 1 208 ? 16.537 112.564 -62.307 1.00 74.54 179 ALA A N 1
ATOM 701 C CA . ALA A 1 208 ? 16.908 113.012 -60.975 1.00 80.60 179 ALA A CA 1
ATOM 702 C C . ALA A 1 208 ? 16.581 114.495 -60.787 1.00 79.68 179 ALA A C 1
ATOM 703 O O . ALA A 1 208 ? 16.197 114.917 -59.694 1.00 87.21 179 ALA A O 1
ATOM 705 N N . ASP A 1 209 ? 16.725 115.276 -61.857 1.00 66.33 180 ASP A N 1
ATOM 706 C CA . ASP A 1 209 ? 16.492 116.717 -61.799 1.00 60.03 180 ASP A CA 1
ATOM 707 C C . ASP A 1 209 ? 15.009 117.079 -61.704 1.00 59.31 180 ASP A C 1
ATOM 708 O O . ASP A 1 209 ? 14.257 116.981 -62.678 1.00 57.34 180 ASP A O 1
ATOM 713 N N . ALA A 1 210 ? 14.600 117.523 -60.524 1.00 58.48 181 ALA A N 1
ATOM 714 C CA . ALA A 1 210 ? 13.208 117.865 -60.274 1.00 57.66 181 ALA A CA 1
ATOM 715 C C . ALA A 1 210 ? 12.781 119.174 -60.937 1.00 60.66 181 ALA A C 1
ATOM 716 O O . ALA A 1 210 ? 11.607 119.538 -60.881 1.00 65.45 181 ALA A O 1
ATOM 718 N N . THR A 1 211 ? 13.714 119.889 -61.560 1.00 60.05 182 THR A N 1
ATOM 719 C CA . THR A 1 211 ? 13.335 121.143 -62.218 1.00 60.13 182 THR A CA 1
ATOM 720 C C . THR A 1 211 ? 12.643 120.876 -63.551 1.00 62.46 182 THR A C 1
ATOM 721 O O . THR A 1 211 ? 11.934 121.737 -64.080 1.00 65.00 182 THR A O 1
ATOM 725 N N . LEU A 1 212 ? 12.830 119.674 -64.087 1.00 54.95 183 LEU A N 1
ATOM 726 C CA . LEU A 1 212 ? 12.208 119.347 -65.362 1.00 55.13 183 LEU A CA 1
ATOM 727 C C . LEU A 1 212 ? 10.693 119.373 -65.245 1.00 54.56 183 LEU A C 1
ATOM 728 O O . LEU A 1 212 ? 9.992 119.521 -66.243 1.00 56.31 183 LEU A O 1
ATOM 733 N N . LEU A 1 213 ? 10.188 119.236 -64.026 1.00 49.88 184 LEU A N 1
ATOM 734 C CA . LEU A 1 213 ? 8.748 119.215 -63.822 1.00 51.19 184 LEU A CA 1
ATOM 735 C C . LEU A 1 213 ? 8.126 120.559 -64.175 1.00 56.81 184 LEU A C 1
ATOM 736 O O . LEU A 1 213 ? 6.911 120.670 -64.365 1.00 63.25 184 LEU A O 1
ATOM 741 N N . THR A 1 214 ? 8.960 121.584 -64.271 1.00 49.01 185 THR A N 1
ATOM 742 C CA . THR A 1 214 ? 8.455 122.911 -64.591 1.00 51.43 185 THR A CA 1
ATOM 743 C C . THR A 1 214 ? 9.197 123.507 -65.789 1.00 46.33 185 THR A C 1
ATOM 744 O O . THR A 1 214 ? 9.209 124.715 -65.995 1.00 44.54 185 THR A O 1
ATOM 748 N N . SER A 1 215 ? 9.837 122.646 -66.563 1.00 43.48 186 SER A N 1
ATOM 749 C CA . SER A 1 215 ? 10.429 123.074 -67.811 1.00 45.23 186 SER A CA 1
ATOM 750 C C . SER A 1 215 ? 9.346 122.907 -68.866 1.00 42.36 186 SER A C 1
ATOM 751 O O . SER A 1 215 ? 8.568 121.953 -68.829 1.00 41.31 186 SER A O 1
ATOM 754 N N . GLY A 1 216 ? 9.280 123.850 -69.789 1.00 39.86 187 GLY A N 1
ATOM 755 C CA . GLY A 1 216 ? 8.341 123.759 -70.891 1.00 37.91 187 GLY A CA 1
ATOM 756 C C . GLY A 1 216 ? 8.830 124.569 -72.070 1.00 37.25 187 GLY A C 1
ATOM 757 O O . GLY A 1 216 ? 9.877 125.221 -71.996 1.00 38.27 187 GLY A O 1
ATOM 758 N N . THR A 1 217 ? 8.075 124.540 -73.163 1.00 35.31 188 THR A N 1
ATOM 759 C CA . THR A 1 217 ? 8.499 125.223 -74.380 1.00 32.43 188 THR A CA 1
ATOM 760 C C . THR A 1 217 ? 7.320 125.492 -75.313 1.00 32.04 188 THR A C 1
ATOM 761 O O . THR A 1 217 ? 6.352 124.728 -75.343 1.00 37.53 188 THR A O 1
ATOM 765 N N . THR A 1 218 ? 7.388 126.591 -76.056 1.00 28.56 189 THR A N 1
ATOM 766 C CA . THR A 1 218 ? 6.532 126.718 -77.230 1.00 30.84 189 THR A CA 1
ATOM 767 C C . THR A 1 218 ? 7.038 125.735 -78.272 1.00 29.99 189 THR A C 1
ATOM 768 O O . THR A 1 218 ? 8.151 125.209 -78.182 1.00 35.45 189 THR A O 1
ATOM 772 N N . ALA A 1 219 ? 6.210 125.484 -79.266 1.00 31.71 190 ALA A N 1
ATOM 773 C CA . ALA A 1 219 ? 6.655 124.730 -80.415 1.00 29.43 190 ALA A CA 1
ATOM 774 C C . ALA A 1 219 ? 5.907 125.236 -81.630 1.00 29.23 190 ALA A C 1
ATOM 775 O O . ALA A 1 219 ? 4.676 125.236 -81.670 1.00 32.50 190 ALA A O 1
ATOM 777 N N . THR A 1 220 ? 6.662 125.695 -82.614 1.00 31.51 191 THR A N 1
ATOM 778 C CA . THR A 1 220 ? 6.083 126.104 -83.884 1.00 25.16 191 THR A CA 1
ATOM 779 C C . THR A 1 220 ? 6.774 125.317 -84.995 1.00 30.91 191 THR A C 1
ATOM 780 O O . THR A 1 220 ? 7.968 125.494 -85.263 1.00 32.41 191 THR A O 1
ATOM 784 N N . VAL A 1 221 ? 6.009 124.430 -85.620 1.00 30.09 192 VAL A N 1
ATOM 785 C CA . VAL A 1 221 ? 6.548 123.485 -86.576 1.00 32.16 192 VAL A CA 1
ATOM 786 C C . VAL A 1 221 ? 5.854 123.629 -87.918 1.00 37.37 192 VAL A C 1
ATOM 787 O O . VAL A 1 221 ? 4.620 123.622 -87.995 1.00 35.88 192 VAL A O 1
ATOM 791 N N . ALA A 1 222 ? 6.657 123.778 -88.969 1.00 35.54 193 ALA A N 1
ATOM 792 C CA . ALA A 1 222 ? 6.155 123.823 -90.339 1.00 31.33 193 ALA A CA 1
ATOM 793 C C . ALA A 1 222 ? 6.632 122.611 -91.110 1.00 31.51 193 ALA A C 1
ATOM 794 O O . ALA A 1 222 ? 7.798 122.213 -91.019 1.00 36.85 193 ALA A O 1
ATOM 796 N N . LEU A 1 223 ? 5.717 122.028 -91.870 1.00 31.43 194 LEU A N 1
ATOM 797 C CA . LEU A 1 223 ? 6.056 120.983 -92.823 1.00 36.81 194 LEU A CA 1
ATOM 798 C C . LEU A 1 223 ? 5.661 121.481 -94.199 1.00 39.29 194 LEU A C 1
ATOM 799 O O . LEU A 1 223 ? 4.578 122.049 -94.373 1.00 40.32 194 LEU A O 1
ATOM 804 N N . LEU A 1 224 ? 6.544 121.291 -95.171 1.00 37.17 195 LEU A N 1
ATOM 805 C CA . LEU A 1 224 ? 6.217 121.608 -96.549 1.00 31.27 195 LEU A CA 1
ATOM 806 C C . LEU A 1 224 ? 6.261 120.307 -97.350 1.00 40.27 195 LEU A C 1
ATOM 807 O O . LEU A 1 224 ? 7.277 119.616 -97.365 1.00 37.84 195 LEU A O 1
ATOM 812 N N . ARG A 1 225 ? 5.143 119.959 -97.980 1.00 39.52 196 ARG A N 1
ATOM 813 C CA . ARG A 1 225 ? 5.046 118.709 -98.719 1.00 39.50 196 ARG A CA 1
ATOM 814 C C . ARG A 1 225 ? 4.944 118.987 -100.217 1.00 43.77 196 ARG A C 1
ATOM 815 O O . ARG A 1 225 ? 4.237 119.906 -100.647 1.00 43.16 196 ARG A O 1
ATOM 823 N N . ASP A 1 226 ? 5.683 118.203 -100.994 1.00 54.96 197 ASP A N 1
ATOM 824 C CA . ASP A 1 226 ? 5.676 118.289 -102.456 1.00 57.53 197 ASP A CA 1
ATOM 825 C C . ASP A 1 226 ? 6.004 119.684 -102.962 1.00 52.17 197 ASP A C 1
ATOM 826 O O . ASP A 1 226 ? 5.630 120.040 -104.070 1.00 59.83 197 ASP A O 1
ATOM 831 N N . GLY A 1 227 ? 6.701 120.467 -102.150 1.00 44.02 198 GLY A N 1
ATOM 832 C CA . GLY A 1 227 ? 7.087 121.813 -102.528 1.00 47.76 198 GLY A CA 1
ATOM 833 C C . GLY A 1 227 ? 5.977 122.851 -102.615 1.00 50.55 198 GLY A C 1
ATOM 834 O O . GLY A 1 227 ? 6.239 123.977 -103.030 1.00 60.06 198 GLY A O 1
ATOM 835 N N . ILE A 1 228 ? 4.750 122.505 -102.231 1.00 46.66 199 ILE A N 1
ATOM 836 C CA . ILE A 1 228 ? 3.628 123.444 -102.392 1.00 45.17 199 ILE A CA 1
ATOM 837 C C . ILE A 1 228 ? 2.646 123.491 -101.219 1.00 45.29 199 ILE A C 1
ATOM 838 O O . ILE A 1 228 ? 1.967 124.498 -101.003 1.00 42.09 199 ILE A O 1
ATOM 843 N N . GLU A 1 229 ? 2.549 122.396 -100.480 1.00 43.98 200 GLU A N 1
ATOM 844 C CA . GLU A 1 229 ? 1.586 122.322 -99.405 1.00 37.76 200 GLU A CA 1
ATOM 845 C C . GLU A 1 229 ? 2.277 122.643 -98.074 1.00 39.76 200 GLU A C 1
ATOM 846 O O . GLU A 1 229 ? 3.064 121.837 -97.556 1.00 38.10 200 GLU A O 1
ATOM 852 N N . LEU A 1 230 ? 1.992 123.830 -97.534 1.00 34.26 201 LEU A N 1
ATOM 853 C CA . LEU A 1 230 ? 2.591 124.253 -96.270 1.00 35.20 201 LEU A CA 1
ATOM 854 C C . LEU A 1 230 ? 1.609 124.119 -95.101 1.00 39.83 201 LEU A C 1
ATOM 855 O O . LEU A 1 230 ? 0.537 124.736 -95.101 1.00 36.93 201 LEU A O 1
ATOM 860 N N . VAL A 1 231 ? 1.986 123.306 -94.116 1.00 39.31 202 VAL A N 1
ATOM 861 C CA . VAL A 1 231 ? 1.167 123.064 -92.930 1.00 36.69 202 VAL A CA 1
ATOM 862 C C . VAL A 1 231 ? 1.936 123.438 -91.659 1.00 37.40 202 VAL A C 1
ATOM 863 O O . VAL A 1 231 ? 3.042 122.952 -91.412 1.00 38.39 202 VAL A O 1
ATOM 867 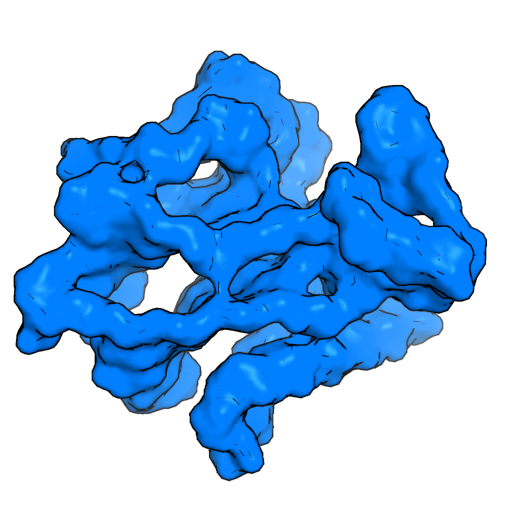N N . VAL A 1 232 ? 1.335 124.308 -90.859 1.00 35.80 203 VAL A N 1
ATOM 868 C CA . VAL A 1 232 ? 1.942 124.803 -89.632 1.00 32.36 203 VAL A CA 1
ATOM 869 C C . VAL A 1 232 ? 1.094 124.460 -88.405 1.00 37.22 203 VAL A C 1
ATOM 870 O O . VAL A 1 232 ? -0.127 124.660 -88.398 1.00 39.32 203 VAL A O 1
ATOM 874 N N . ALA A 1 233 ? 1.764 123.956 -87.372 1.00 32.42 204 ALA A N 1
ATOM 875 C CA . ALA A 1 233 ? 1.157 123.657 -86.083 1.00 34.50 204 ALA A CA 1
ATOM 876 C C . ALA A 1 233 ? 1.914 124.416 -85.010 1.00 34.59 204 ALA A C 1
ATOM 877 O O . ALA A 1 233 ? 3.151 124.388 -84.985 1.00 29.34 204 ALA A O 1
ATOM 879 N N . SER A 1 234 ? 1.210 125.102 -84.117 1.00 30.56 205 SER A N 1
ATOM 880 C CA . SER A 1 234 ? 1.935 125.546 -82.936 1.00 37.51 205 SER A CA 1
ATOM 881 C C . SER A 1 234 ? 1.170 125.653 -81.633 1.00 36.11 205 SER A C 1
ATOM 882 O O . SER A 1 234 ? -0.065 125.691 -81.597 1.00 33.04 205 SER A O 1
ATOM 885 N N . VAL A 1 235 ? 1.957 125.667 -80.562 1.00 27.99 206 VAL A N 1
ATOM 886 C CA . VAL A 1 235 ? 1.478 125.957 -79.230 1.00 26.67 206 VAL A CA 1
ATOM 887 C C . VAL A 1 235 ? 2.411 127.000 -78.652 1.00 32.84 206 VAL A C 1
ATOM 888 O O . VAL A 1 235 ? 3.636 126.916 -78.821 1.00 31.68 206 VAL A O 1
ATOM 892 N N . GLY A 1 236 ? 1.836 127.997 -77.987 1.00 37.07 207 GLY A N 1
ATOM 893 C CA . GLY A 1 236 ? 2.627 129.040 -77.358 1.00 27.46 207 GLY A CA 1
ATOM 894 C C . GLY A 1 236 ? 2.529 130.361 -78.096 1.00 30.83 207 GLY A C 1
ATOM 895 O O . GLY A 1 236 ? 1.547 130.619 -78.793 1.00 31.65 207 GLY A O 1
ATOM 896 N N . ASP A 1 237 ? 3.553 131.194 -77.934 1.00 28.91 208 ASP A N 1
ATOM 897 C CA . ASP A 1 237 ? 3.567 132.536 -78.504 1.00 32.00 208 ASP A CA 1
ATOM 898 C C . ASP A 1 237 ? 4.752 132.768 -79.450 1.00 33.38 208 ASP A C 1
ATOM 899 O O . ASP A 1 237 ? 5.115 133.900 -79.739 1.00 37.60 208 ASP A O 1
ATOM 904 N N . SER A 1 238 ? 5.373 131.696 -79.914 1.00 33.24 209 SER A N 1
ATOM 905 C CA . SER A 1 238 ? 6.280 131.819 -81.047 1.00 35.91 209 SER A CA 1
ATOM 906 C C . SER A 1 238 ? 5.386 131.826 -82.296 1.00 38.35 209 SER A C 1
ATOM 907 O O . SER A 1 238 ? 4.232 131.388 -82.230 1.00 42.28 209 SER A O 1
ATOM 910 N N . ARG A 1 239 ? 5.892 132.351 -83.410 1.00 34.03 210 ARG A N 1
ATOM 911 C CA . ARG A 1 239 ? 5.063 132.576 -84.597 1.00 29.76 210 ARG A CA 1
ATOM 912 C C . ARG A 1 239 ? 5.649 132.086 -85.917 1.00 33.21 210 ARG A C 1
ATOM 913 O O . ARG A 1 239 ? 6.867 131.992 -86.086 1.00 36.22 210 ARG A O 1
ATOM 921 N N . ALA A 1 240 ? 4.751 131.812 -86.857 1.00 26.97 211 ALA A N 1
ATOM 922 C CA . ALA A 1 240 ? 5.116 131.624 -88.249 1.00 34.29 211 ALA A CA 1
ATOM 923 C C . ALA A 1 240 ? 4.315 132.610 -89.087 1.00 35.75 211 ALA A C 1
ATOM 924 O O . ALA A 1 240 ? 3.127 132.837 -88.834 1.00 29.03 211 ALA A O 1
ATOM 926 N N . ILE A 1 241 ? 4.975 133.212 -90.067 1.00 31.91 212 ILE A N 1
ATOM 927 C CA . ILE A 1 241 ? 4.283 133.980 -91.088 1.00 31.42 212 ILE A CA 1
ATOM 928 C C . ILE A 1 241 ? 4.813 133.620 -92.474 1.00 36.05 212 ILE A C 1
ATOM 929 O O . ILE A 1 241 ? 5.935 133.111 -92.627 1.00 33.76 212 ILE A O 1
ATOM 934 N N . LEU A 1 242 ? 3.999 133.886 -93.485 1.00 35.47 213 LEU A N 1
ATOM 935 C CA . LEU A 1 242 ? 4.465 133.775 -94.850 1.00 36.34 213 LEU A CA 1
ATOM 936 C C . LEU A 1 242 ? 4.566 135.169 -95.435 1.00 37.69 213 LEU A C 1
ATOM 937 O O . LEU A 1 242 ? 3.623 135.951 -95.348 1.00 42.74 213 LEU A O 1
ATOM 942 N N . CYS A 1 243 ? 5.726 135.492 -95.990 1.00 35.76 214 CYS A N 1
ATOM 943 C CA . CYS A 1 243 ? 5.894 136.744 -96.721 1.00 40.92 214 CYS A CA 1
ATOM 944 C C . CYS A 1 243 ? 5.840 136.470 -98.210 1.00 40.83 214 CYS A C 1
ATOM 945 O O . CYS A 1 243 ? 6.569 135.618 -98.717 1.00 38.80 214 CYS A O 1
ATOM 948 N N . ARG A 1 244 ? 4.964 137.184 -98.903 1.00 42.68 215 ARG A N 1
ATOM 949 C CA . ARG A 1 244 ? 4.888 137.113 -100.352 1.00 43.23 215 ARG A CA 1
ATOM 950 C C . ARG A 1 244 ? 4.630 138.510 -100.912 1.00 48.29 215 ARG A C 1
ATOM 951 O O . ARG A 1 244 ? 3.776 139.236 -100.395 1.00 49.37 215 ARG A O 1
ATOM 959 N N . LYS A 1 245 ? 5.362 138.885 -101.962 1.00 45.03 216 LYS A N 1
ATOM 960 C CA . LYS A 1 245 ? 5.326 140.254 -102.491 1.00 51.55 216 LYS A CA 1
ATOM 961 C C . LYS A 1 245 ? 5.426 141.294 -101.383 1.00 52.00 216 LYS A C 1
ATOM 962 O O . LYS A 1 245 ? 4.779 142.338 -101.454 1.00 56.74 216 LYS A O 1
ATOM 968 N N . GLY A 1 246 ? 6.218 141.004 -100.356 1.00 50.53 217 GLY A N 1
ATOM 969 C CA . GLY A 1 246 ? 6.426 141.941 -99.268 1.00 44.87 217 GLY A CA 1
ATOM 970 C C . GLY A 1 246 ? 5.232 142.089 -98.346 1.00 47.51 217 GLY A C 1
ATOM 971 O O . GLY A 1 246 ? 5.217 142.982 -97.506 1.00 52.28 217 GLY A O 1
ATOM 972 N N . LYS A 1 247 ? 4.236 141.217 -98.498 1.00 48.54 218 LYS A N 1
ATOM 973 C CA . LYS A 1 247 ? 3.041 141.227 -97.644 1.00 47.77 218 LYS A CA 1
ATOM 974 C C . LYS A 1 247 ? 2.990 140.022 -96.701 1.00 44.80 218 LYS A C 1
ATOM 975 O O . LYS A 1 247 ? 3.105 138.866 -97.126 1.00 40.38 218 LYS A O 1
ATOM 981 N N . PRO A 1 248 ? 2.790 140.285 -95.408 1.00 43.73 219 PRO A N 1
ATOM 982 C CA . PRO A 1 248 ? 2.764 139.180 -94.451 1.00 42.36 219 PRO A CA 1
ATOM 983 C C . PRO A 1 248 ? 1.413 138.473 -94.432 1.00 41.45 219 PRO A C 1
ATOM 984 O O . PRO A 1 248 ? 0.371 139.109 -94.563 1.00 42.41 219 PRO A O 1
ATOM 988 N N . MET A 1 249 ? 1.448 137.155 -94.292 1.00 42.25 220 MET A N 1
ATOM 989 C CA . MET A 1 249 ? 0.273 136.386 -93.913 1.00 40.51 220 MET A CA 1
ATOM 990 C C . MET A 1 249 ? 0.583 135.591 -92.640 1.00 35.11 220 MET A C 1
ATOM 991 O O . MET A 1 249 ? 1.526 134.787 -92.586 1.00 36.78 220 MET A O 1
ATOM 996 N N . LYS A 1 250 ? -0.232 135.811 -91.627 1.00 31.30 221 LYS A N 1
ATOM 997 C CA . LYS A 1 250 ? -0.093 135.142 -90.339 1.00 32.54 221 LYS A CA 1
ATOM 998 C C . LYS A 1 250 ? -0.463 133.671 -90.442 1.00 34.13 221 LYS A C 1
ATOM 999 O O . LYS A 1 250 ? -1.516 133.324 -90.968 1.00 37.55 221 LYS A O 1
ATOM 1005 N N . LEU A 1 251 ? 0.406 132.800 -89.940 1.00 33.78 222 LEU A N 1
ATOM 1006 C CA . LEU A 1 251 ? 0.127 131.369 -89.974 1.00 29.97 222 LEU A CA 1
ATOM 1007 C C . LEU A 1 251 ? -0.267 130.791 -88.588 1.00 41.97 222 LEU A C 1
ATOM 1008 O O . LEU A 1 251 ? -0.739 129.659 -88.494 1.00 39.62 222 LEU A O 1
ATOM 1013 N N . THR A 1 252 ? -0.092 131.576 -87.527 1.00 40.31 223 THR A N 1
ATOM 1014 C CA . THR A 1 252 ? -0.396 131.119 -86.170 1.00 36.85 223 THR A CA 1
ATOM 1015 C C . THR A 1 252 ? -1.084 132.215 -85.355 1.00 40.37 223 THR A C 1
ATOM 1016 O O . THR A 1 252 ? -0.948 133.394 -85.664 1.00 45.18 223 THR A O 1
ATOM 1020 N N . ILE A 1 253 ? -1.828 131.831 -84.320 1.00 51.31 224 ILE A N 1
ATOM 1021 C CA . ILE A 1 253 ? -2.291 132.814 -83.334 1.00 56.32 224 ILE A CA 1
ATOM 1022 C C . ILE A 1 253 ? -1.751 132.481 -81.942 1.00 46.50 224 ILE A C 1
ATOM 1023 O O . ILE A 1 253 ? -1.877 131.360 -81.475 1.00 46.39 224 ILE A O 1
ATOM 1028 N N . ASP A 1 254 ? -1.157 133.474 -81.292 1.00 42.61 225 ASP A N 1
ATOM 1029 C CA . ASP A 1 254 ? -0.577 133.310 -79.972 1.00 37.85 225 ASP A CA 1
ATOM 1030 C C . ASP A 1 254 ? -1.574 132.733 -78.967 1.00 41.01 225 ASP A C 1
ATOM 1031 O O . ASP A 1 254 ? -2.722 133.174 -78.889 1.00 43.94 225 ASP A O 1
ATOM 1036 N N . HIS A 1 255 ? -1.130 131.747 -78.193 1.00 33.83 226 HIS A N 1
ATOM 1037 C CA . HIS A 1 255 ? -1.930 131.255 -77.070 1.00 35.61 226 HIS A CA 1
ATOM 1038 C C . HIS A 1 255 ? -1.610 132.003 -75.775 1.00 38.27 226 HIS A C 1
ATOM 1039 O O . HIS A 1 255 ? -0.724 131.612 -75.028 1.00 43.65 226 HIS A O 1
ATOM 1046 N N . THR A 1 256 ? -2.324 133.091 -75.529 1.00 40.02 227 THR A N 1
ATOM 1047 C CA . THR A 1 256 ? -2.132 133.864 -74.306 1.00 46.28 227 THR A CA 1
ATOM 1048 C C . THR A 1 256 ? -3.436 133.960 -73.535 1.00 48.26 227 THR A C 1
ATOM 1049 O O . THR A 1 256 ? -4.505 133.726 -74.097 1.00 50.26 227 THR A O 1
ATOM 1053 N N . PRO A 1 257 ? -3.357 134.303 -72.238 1.00 50.83 228 PRO A N 1
ATOM 1054 C CA . PRO A 1 257 ? -4.564 134.366 -71.402 1.00 55.60 228 PRO A CA 1
ATOM 1055 C C . PRO A 1 257 ? -5.509 135.474 -71.866 1.00 66.46 228 PRO A C 1
ATOM 1056 O O . PRO A 1 257 ? -6.646 135.552 -71.413 1.00 69.21 228 PRO A O 1
ATOM 1060 N N . GLU A 1 258 ? -5.027 136.306 -72.782 1.00 75.37 229 GLU A N 1
ATOM 1061 C CA . GLU A 1 258 ? -5.817 137.372 -73.387 1.00 84.10 229 GLU A CA 1
ATOM 1062 C C . GLU A 1 258 ? -6.973 136.855 -74.244 1.00 81.64 229 GLU A C 1
ATOM 1063 O O . GLU A 1 258 ? -7.971 137.548 -74.424 1.00 89.73 229 GLU A O 1
ATOM 1069 N N . ARG A 1 259 ? -6.836 135.648 -74.783 1.00 69.88 230 ARG A N 1
ATOM 1070 C CA . ARG A 1 259 ? -7.872 135.074 -75.637 1.00 58.24 230 ARG A CA 1
ATOM 1071 C C . ARG A 1 259 ? -9.019 134.484 -74.829 1.00 63.34 230 ARG A C 1
ATOM 1072 O O . ARG A 1 259 ? -8.804 133.618 -73.985 1.00 70.22 230 ARG A O 1
ATOM 1080 N N . LYS A 1 260 ? -10.236 134.954 -75.088 1.00 59.01 231 LYS A N 1
ATOM 1081 C CA . LYS A 1 260 ? -11.415 134.477 -74.364 1.00 69.62 231 LYS A CA 1
ATOM 1082 C C . LYS A 1 260 ? -11.486 132.950 -74.276 1.00 69.22 231 LYS A C 1
ATOM 1083 O O . LYS A 1 260 ? -11.663 132.396 -73.193 1.00 74.65 231 LYS A O 1
ATOM 1089 N N . ASP A 1 261 ? -11.339 132.280 -75.417 1.00 62.64 232 ASP A N 1
ATOM 1090 C CA . ASP A 1 261 ? -11.421 130.821 -75.484 1.00 61.65 232 ASP A CA 1
ATOM 1091 C C . ASP A 1 261 ? -10.387 130.112 -74.610 1.00 55.69 232 ASP A C 1
ATOM 1092 O O . ASP A 1 261 ? -10.705 129.128 -73.940 1.00 53.42 232 ASP A O 1
ATOM 1097 N N . GLU A 1 262 ? -9.151 130.606 -74.629 1.00 47.37 233 GLU A N 1
ATOM 1098 C CA . GLU A 1 262 ? -8.087 130.033 -73.812 1.00 45.91 233 GLU A CA 1
ATOM 1099 C C . GLU A 1 262 ? -8.369 130.296 -72.330 1.00 51.28 233 GLU A C 1
ATOM 1100 O O . GLU A 1 262 ? -8.301 129.390 -71.493 1.00 46.22 233 GLU A O 1
ATOM 1106 N N . LYS A 1 263 ? -8.695 131.547 -72.027 1.00 52.00 234 LYS A N 1
ATOM 1107 C CA . LYS A 1 263 ? -9.001 131.972 -70.673 1.00 57.71 234 LYS A CA 1
ATOM 1108 C C . LYS A 1 263 ? -10.108 131.100 -70.078 1.00 60.61 234 LYS A C 1
ATOM 1109 O O . LYS A 1 263 ? -10.064 130.738 -68.907 1.00 62.15 234 LYS A O 1
ATOM 1115 N N . GLU A 1 264 ? -11.092 130.745 -70.892 1.00 64.08 235 GLU A N 1
ATOM 1116 C CA . GLU A 1 264 ? -12.194 129.926 -70.405 1.00 69.62 235 GLU A CA 1
ATOM 1117 C C . GLU A 1 264 ? -11.797 128.478 -70.118 1.00 65.91 235 GLU A C 1
ATOM 1118 O O . GLU A 1 264 ? -12.296 127.881 -69.168 1.00 71.55 235 GLU A O 1
ATOM 1124 N N . ARG A 1 265 ? -10.903 127.909 -70.922 1.00 59.01 236 ARG A N 1
ATOM 1125 C CA . ARG A 1 265 ? -10.452 126.545 -70.658 1.00 56.42 236 ARG A CA 1
ATOM 1126 C C . ARG A 1 265 ? -9.675 126.484 -69.348 1.00 54.10 236 ARG A C 1
ATOM 1127 O O . ARG A 1 265 ? -9.885 125.586 -68.535 1.00 62.46 236 ARG A O 1
ATOM 1135 N N . ILE A 1 266 ? -8.774 127.444 -69.158 1.00 48.38 237 ILE A N 1
ATOM 1136 C CA . ILE A 1 266 ? -7.990 127.546 -67.937 1.00 48.18 237 ILE A CA 1
ATOM 1137 C C . ILE A 1 266 ? -8.919 127.571 -66.716 1.00 60.86 237 ILE A C 1
ATOM 1138 O O . ILE A 1 266 ? -8.715 126.834 -65.746 1.00 60.98 237 ILE A O 1
ATOM 1143 N N . LYS A 1 267 ? -9.945 128.415 -66.769 1.00 62.79 238 LYS A N 1
ATOM 1144 C CA . LYS A 1 267 ? -10.870 128.529 -65.651 1.00 74.75 238 LYS A CA 1
ATOM 1145 C C . LYS A 1 267 ? -11.737 127.278 -65.488 1.00 73.48 238 LYS A C 1
ATOM 1146 O O . LYS A 1 267 ? -12.026 126.856 -64.366 1.00 74.80 238 LYS A O 1
ATOM 1152 N N . LYS A 1 268 ? -12.140 126.674 -66.597 1.00 69.17 239 LYS A N 1
ATOM 1153 C CA . LYS A 1 268 ? -12.951 125.466 -66.527 1.00 75.94 239 LYS A CA 1
ATOM 1154 C C . LYS A 1 268 ? -12.140 124.280 -66.006 1.00 76.25 239 LYS A C 1
ATOM 1155 O O . LYS A 1 268 ? -12.699 123.364 -65.404 1.00 79.63 239 LYS A O 1
ATOM 1161 N N . CYS A 1 269 ? -10.826 124.303 -66.228 1.00 71.04 240 CYS A N 1
ATOM 1162 C CA . CYS A 1 269 ? -9.958 123.209 -65.784 1.00 67.48 240 CYS A CA 1
ATOM 1163 C C . CYS A 1 269 ? -9.447 123.398 -64.354 1.00 66.65 240 CYS A C 1
ATOM 1164 O O . CYS A 1 269 ? -8.811 122.508 -63.792 1.00 73.42 240 CYS A O 1
ATOM 1167 N N . GLY A 1 270 ? -9.733 124.555 -63.766 1.00 62.46 241 GLY A N 1
ATOM 1168 C CA . GLY A 1 270 ? -9.360 124.820 -62.387 1.00 57.49 241 GLY A CA 1
ATOM 1169 C C . GLY A 1 270 ? -8.152 125.730 -62.228 1.00 61.86 241 GLY A C 1
ATOM 1170 O O . GLY A 1 270 ? -7.757 126.068 -61.105 1.00 58.92 241 GLY A O 1
ATOM 1171 N N . GLY A 1 271 ? -7.547 126.122 -63.349 1.00 54.36 242 GLY A N 1
ATOM 1172 C CA . GLY A 1 271 ? -6.449 127.070 -63.307 1.00 50.41 242 GLY A CA 1
ATOM 1173 C C . GLY A 1 271 ? -6.942 128.482 -63.052 1.00 54.38 242 GLY A C 1
ATOM 1174 O O . GLY A 1 271 ? -8.147 128.734 -62.994 1.00 58.43 242 GLY A O 1
ATOM 1175 N N . PHE A 1 272 ? -6.015 129.417 -62.893 1.00 50.16 243 PHE A N 1
ATOM 1176 C CA . PHE A 1 272 ? -6.398 130.817 -62.793 1.00 51.93 243 PHE A CA 1
ATOM 1177 C C . PHE A 1 272 ? -5.455 131.710 -63.580 1.00 49.70 243 PHE A C 1
ATOM 1178 O O . PHE A 1 272 ? -4.457 131.248 -64.147 1.00 48.49 243 PHE A O 1
ATOM 1186 N N . VAL A 1 273 ? -5.779 132.996 -63.619 1.00 50.49 244 VAL A N 1
ATOM 1187 C CA . VAL A 1 273 ? -4.920 133.966 -64.274 1.00 57.32 244 VAL A CA 1
ATOM 1188 C C . VAL A 1 273 ? -4.631 135.099 -63.304 1.00 58.46 244 VAL A C 1
ATOM 1189 O O . VAL A 1 273 ? -5.549 135.695 -62.759 1.00 64.68 244 VAL A O 1
ATOM 1193 N N . ALA A 1 274 ? -3.347 135.369 -63.085 1.00 61.19 245 ALA A N 1
ATOM 1194 C CA . ALA A 1 274 ? -2.903 136.431 -62.192 1.00 66.31 245 ALA A CA 1
ATOM 1195 C C . ALA A 1 274 ? -2.265 137.535 -63.028 1.00 73.15 245 ALA A C 1
ATOM 1196 O O . ALA A 1 274 ? -2.374 137.512 -64.251 1.00 77.99 245 ALA A O 1
ATOM 1198 N N . TRP A 1 275 ? -1.600 138.496 -62.390 1.00 75.63 246 TRP A N 1
ATOM 1199 C CA . TRP A 1 275 ? -1.078 139.641 -63.135 1.00 85.19 246 TRP A CA 1
ATOM 1200 C C . TRP A 1 275 ? 0.211 140.261 -62.585 1.00 99.43 246 TRP A C 1
ATOM 1201 O O . TRP A 1 275 ? 0.753 139.809 -61.578 1.00 95.31 246 TRP A O 1
ATOM 1212 N N . ASN A 1 276 ? 0.668 141.309 -63.277 1.00 112.61 247 ASN A N 1
ATOM 1213 C CA . ASN A 1 276 ? 1.895 142.056 -62.976 1.00 115.59 247 ASN A CA 1
ATOM 1214 C C . ASN A 1 276 ? 2.845 142.088 -64.167 1.00 104.02 247 ASN A C 1
ATOM 1215 O O . ASN A 1 276 ? 3.302 141.041 -64.627 1.00 90.06 247 ASN A O 1
ATOM 1220 N N . GLN A 1 280 ? 0.436 142.006 -65.935 1.00 95.39 251 GLN A N 1
ATOM 1221 C CA . GLN A 1 280 ? 0.303 141.200 -67.146 1.00 93.54 251 GLN A CA 1
ATOM 1222 C C . GLN A 1 280 ? -0.050 139.730 -66.871 1.00 82.44 251 GLN A C 1
ATOM 1223 O O . GLN A 1 280 ? 0.524 139.106 -65.980 1.00 89.35 251 GLN A O 1
ATOM 1229 N N . PRO A 1 281 ? -0.986 139.173 -67.660 1.00 64.97 252 PRO A N 1
ATOM 1230 C CA . PRO A 1 281 ? -1.692 137.907 -67.400 1.00 62.57 252 PRO A CA 1
ATOM 1231 C C . PRO A 1 281 ? -0.790 136.675 -67.415 1.00 59.09 252 PRO A C 1
ATOM 1232 O O . PRO A 1 281 ? -0.040 136.466 -68.367 1.00 64.75 252 PRO A O 1
ATOM 1236 N N . HIS A 1 282 ? -0.897 135.856 -66.377 1.00 55.70 253 HIS A N 1
ATOM 1237 C CA . HIS A 1 282 ? -0.115 134.633 -66.242 1.00 50.74 253 HIS A CA 1
ATOM 1238 C C . HIS A 1 282 ? -0.976 133.502 -65.714 1.00 51.40 253 HIS A C 1
ATOM 1239 O O . HIS A 1 282 ? -1.679 133.654 -64.701 1.00 53.07 253 HIS A O 1
ATOM 1246 N N . VAL A 1 283 ? -0.910 132.362 -66.393 1.00 44.65 254 VAL A N 1
ATOM 1247 C CA . VAL A 1 283 ? -1.594 131.173 -65.922 1.00 44.46 254 VAL A CA 1
ATOM 1248 C C . VAL A 1 283 ? -1.037 130.714 -64.569 1.00 49.26 254 VAL A C 1
ATOM 1249 O O . VAL A 1 283 ? 0.167 130.477 -64.425 1.00 47.25 254 VAL A O 1
ATOM 1253 N N . ASN A 1 284 ? -1.929 130.613 -63.583 1.00 52.52 255 ASN A N 1
ATOM 1254 C CA . ASN A 1 284 ? -1.558 130.257 -62.213 1.00 53.18 255 ASN A CA 1
ATOM 1255 C C . ASN A 1 284 ? -0.369 131.063 -61.708 1.00 53.67 255 ASN A C 1
ATOM 1256 O O . ASN A 1 284 ? 0.491 130.542 -61.002 1.00 57.14 255 ASN A O 1
ATOM 1261 N N . GLY A 1 285 ? -0.321 132.331 -62.094 1.00 51.32 256 GLY A N 1
ATOM 1262 C CA . GLY A 1 285 ? 0.750 133.218 -61.689 1.00 56.83 256 GLY A CA 1
ATOM 1263 C C . GLY A 1 285 ? 2.137 132.842 -62.184 1.00 63.49 256 GLY A C 1
ATOM 1264 O O . GLY A 1 285 ? 3.126 133.385 -61.693 1.00 67.86 256 GLY A O 1
ATOM 1265 N N . ARG A 1 286 ? 2.229 131.939 -63.158 1.00 62.68 257 ARG A N 1
ATOM 1266 C CA . ARG A 1 286 ? 3.539 131.434 -63.573 1.00 61.52 257 ARG A CA 1
ATOM 1267 C C . ARG A 1 286 ? 3.850 131.511 -65.080 1.00 59.83 257 ARG A C 1
ATOM 1268 O O . ARG A 1 286 ? 4.988 131.782 -65.458 1.00 61.40 257 ARG A O 1
ATOM 1276 N N . LEU A 1 287 ? 2.849 131.290 -65.932 1.00 54.86 258 LEU A N 1
ATOM 1277 C CA . LEU A 1 287 ? 3.094 131.073 -67.364 1.00 48.03 258 LEU A CA 1
ATOM 1278 C C . LEU A 1 287 ? 2.401 132.073 -68.290 1.00 43.34 258 LEU A C 1
ATOM 1279 O O . LEU A 1 287 ? 1.177 132.147 -68.336 1.00 45.23 258 LEU A O 1
ATOM 1284 N N . ALA A 1 288 ? 3.183 132.822 -69.057 1.00 45.22 259 ALA A N 1
ATOM 1285 C CA . ALA A 1 288 ? 2.614 133.853 -69.924 1.00 49.42 259 ALA A CA 1
ATOM 1286 C C . ALA A 1 288 ? 1.856 133.329 -71.152 1.00 43.21 259 ALA A C 1
ATOM 1287 O O . ALA A 1 288 ? 1.385 134.116 -71.961 1.00 50.32 259 ALA A O 1
ATOM 1289 N N . MET A 1 289 ? 1.719 132.015 -71.279 1.00 38.16 260 MET A N 1
ATOM 1290 C CA . MET A 1 289 ? 1.001 131.423 -72.408 1.00 39.96 260 MET A CA 1
ATOM 1291 C C . MET A 1 289 ? 0.097 130.281 -71.938 1.00 42.39 260 MET A C 1
ATOM 1292 O O . MET A 1 289 ? 0.246 129.793 -70.814 1.00 44.60 260 MET A O 1
ATOM 1297 N N . THR A 1 290 ? -0.826 129.844 -72.797 1.00 34.47 261 THR A N 1
ATOM 1298 C CA . THR A 1 290 ? -1.871 128.896 -72.382 1.00 36.28 261 THR A CA 1
ATOM 1299 C C . THR A 1 290 ? -1.760 127.498 -73.028 1.00 40.94 261 THR A C 1
ATOM 1300 O O . THR A 1 290 ? -2.609 126.625 -72.807 1.00 38.92 261 THR A O 1
ATOM 1304 N N . ARG A 1 291 ? -0.719 127.291 -73.827 1.00 29.74 262 ARG A N 1
ATOM 1305 C CA . ARG A 1 291 ? -0.449 125.982 -74.401 1.00 37.59 262 ARG A CA 1
ATOM 1306 C C . ARG A 1 291 ? 1.044 125.850 -74.501 1.00 36.59 262 ARG A C 1
ATOM 1307 O O . ARG A 1 291 ? 1.739 126.839 -74.736 1.00 34.07 262 ARG A O 1
ATOM 1315 N N . SER A 1 292 ? 1.543 124.634 -74.322 1.00 32.43 263 SER A N 1
ATOM 1316 C CA . SER A 1 292 ? 2.975 124.420 -74.398 1.00 35.92 263 SER A CA 1
ATOM 1317 C C . SER A 1 292 ? 3.254 122.939 -74.462 1.00 32.98 263 SER A C 1
ATOM 1318 O O . SER A 1 292 ? 2.340 122.132 -74.313 1.00 38.86 263 SER A O 1
ATOM 1321 N N . ILE A 1 293 ? 4.512 122.592 -74.711 1.00 30.75 264 ILE A N 1
ATOM 1322 C CA . ILE A 1 293 ? 4.989 121.239 -74.488 1.00 36.01 264 ILE A CA 1
ATOM 1323 C C . ILE A 1 293 ? 5.708 121.287 -73.137 1.00 38.75 264 ILE A C 1
ATOM 1324 O O . ILE A 1 293 ? 6.490 122.212 -72.894 1.00 35.32 264 ILE A O 1
ATOM 1329 N N . GLY A 1 294 ? 5.448 120.304 -72.270 1.00 36.81 265 GLY A N 1
ATOM 1330 C CA . GLY A 1 294 ? 6.021 120.279 -70.921 1.00 34.87 265 GLY A CA 1
ATOM 1331 C C . GLY A 1 294 ? 5.106 120.982 -69.921 1.00 36.27 265 GLY A C 1
ATOM 1332 O O . GLY A 1 294 ? 3.887 120.861 -70.011 1.00 43.51 265 GLY A O 1
ATOM 1333 N N . ASP A 1 295 ? 5.680 121.744 -68.992 1.00 39.19 266 ASP A N 1
ATOM 1334 C CA . ASP A 1 295 ? 4.907 122.339 -67.885 1.00 40.00 266 ASP A CA 1
ATOM 1335 C C . ASP A 1 295 ? 3.930 121.347 -67.216 1.00 40.07 266 ASP A C 1
ATOM 1336 O O . ASP A 1 295 ? 2.752 121.647 -67.030 1.00 42.00 266 ASP A O 1
ATOM 1341 N N . LEU A 1 296 ? 4.449 120.174 -66.869 1.00 43.39 267 LEU A N 1
ATOM 1342 C CA . LEU A 1 296 ? 3.714 119.107 -66.179 1.00 56.43 267 LEU A CA 1
ATOM 1343 C C . LEU A 1 296 ? 2.722 119.534 -65.091 1.00 55.64 267 LEU A C 1
ATOM 1344 O O . LEU A 1 296 ? 1.633 118.979 -64.990 1.00 60.45 267 LEU A O 1
ATOM 1349 N N . ASP A 1 297 ? 3.111 120.486 -64.254 1.00 56.77 268 ASP A N 1
ATOM 1350 C CA . ASP A 1 297 ? 2.269 120.886 -63.126 1.00 61.00 268 ASP A CA 1
ATOM 1351 C C . ASP A 1 297 ? 1.053 121.685 -63.585 1.00 58.25 268 ASP A C 1
ATOM 1352 O O . ASP A 1 297 ? 0.054 121.793 -62.863 1.00 57.81 268 ASP A O 1
ATOM 1357 N N . LEU A 1 298 ? 1.136 122.245 -64.790 1.00 46.99 269 LEU A N 1
ATOM 1358 C CA . LEU A 1 298 ? 0.067 123.103 -65.274 1.00 43.39 269 LEU A CA 1
ATOM 1359 C C . LEU A 1 298 ? -0.854 122.387 -66.255 1.00 48.24 269 LEU A C 1
ATOM 1360 O O . LEU A 1 298 ? -1.830 122.962 -66.733 1.00 45.75 269 LEU A O 1
ATOM 1365 N N . LYS A 1 299 ? -0.551 121.130 -66.555 1.00 51.52 270 LYS A N 1
ATOM 1366 C CA . LYS A 1 299 ? -1.316 120.420 -67.569 1.00 57.72 270 LYS A CA 1
ATOM 1367 C C . LYS A 1 299 ? -2.782 120.223 -67.177 1.00 62.96 270 LYS A C 1
ATOM 1368 O O . LYS A 1 299 ? -3.670 120.417 -68.008 1.00 69.52 270 LYS A O 1
ATOM 1374 N N . THR A 1 300 ? -3.050 119.867 -65.923 1.00 56.51 271 THR A N 1
ATOM 1375 C CA . THR A 1 300 ? -4.439 119.701 -65.504 1.00 63.62 271 THR A CA 1
ATOM 1376 C C . THR A 1 300 ? -5.155 121.034 -65.265 1.00 69.86 271 THR A C 1
ATOM 1377 O O . THR A 1 300 ? -6.376 121.071 -65.124 1.00 75.89 271 THR A O 1
ATOM 1381 N N . SER A 1 301 ? -4.404 122.128 -65.228 1.00 67.17 272 SER A N 1
ATOM 1382 C CA . SER A 1 301 ? -5.017 123.443 -65.050 1.00 60.16 272 SER A CA 1
ATOM 1383 C C . SER A 1 301 ? -5.303 124.137 -66.395 1.00 53.80 272 SER A C 1
ATOM 1384 O O . SER A 1 301 ? -5.642 125.321 -66.427 1.00 49.32 272 SER A O 1
ATOM 1387 N N . GLY A 1 302 ? -5.161 123.403 -67.499 1.00 47.51 273 GLY A N 1
ATOM 1388 C CA . GLY A 1 302 ? -5.618 123.892 -68.794 1.00 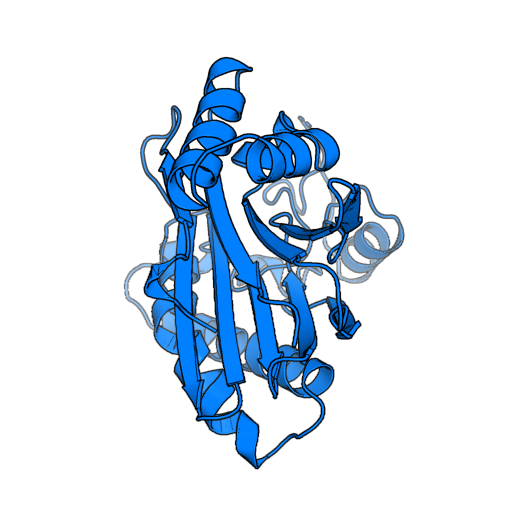48.26 273 GLY A CA 1
ATOM 1389 C C . GLY A 1 302 ? -4.555 124.210 -69.832 1.00 49.59 273 GLY A C 1
ATOM 1390 O O . GLY A 1 302 ? -4.876 124.522 -70.989 1.00 48.01 273 GLY A O 1
ATOM 1391 N N . VAL A 1 303 ? -3.288 124.137 -69.434 1.00 46.82 274 VAL A N 1
ATOM 1392 C CA . VAL A 1 303 ? -2.204 124.395 -70.375 1.00 48.35 274 VAL A CA 1
ATOM 1393 C C . VAL A 1 303 ? -1.924 123.146 -71.193 1.00 51.05 274 VAL A C 1
ATOM 1394 O O . VAL A 1 303 ? -1.163 122.285 -70.777 1.00 59.59 274 VAL A O 1
ATOM 1398 N N . ILE A 1 304 ? -2.542 123.057 -72.363 1.00 48.45 275 ILE A N 1
ATOM 1399 C CA . ILE A 1 304 ? -2.482 121.841 -73.158 1.00 42.27 275 ILE A CA 1
ATOM 1400 C C . ILE A 1 304 ? -1.397 121.873 -74.231 1.00 37.88 275 ILE A C 1
ATOM 1401 O O . ILE A 1 304 ? -0.893 122.933 -74.591 1.00 37.84 275 ILE A O 1
ATOM 1406 N N . ALA A 1 305 ? -1.040 120.690 -74.719 1.00 35.85 276 ALA A N 1
ATOM 1407 C CA . ALA A 1 305 ? -0.017 120.546 -75.744 1.00 40.13 276 ALA A CA 1
ATOM 1408 C C . ALA A 1 305 ? -0.632 120.430 -77.140 1.00 42.65 276 ALA A C 1
ATOM 1409 O O . ALA A 1 305 ? 0.075 120.228 -78.111 1.00 44.06 276 ALA A O 1
ATOM 1411 N N . GLU A 1 306 ? -1.950 120.536 -77.234 1.00 44.25 277 GLU A N 1
ATOM 1412 C CA . GLU A 1 306 ? -2.622 120.400 -78.517 1.00 42.64 277 GLU A CA 1
ATOM 1413 C C . GLU A 1 306 ? -2.479 121.662 -79.356 1.00 40.56 277 GLU A C 1
ATOM 1414 O O . GLU A 1 306 ? -2.917 122.741 -78.957 1.00 36.33 277 GLU A O 1
ATOM 1420 N N . PRO A 1 307 ? -1.874 121.526 -80.542 1.00 43.03 278 PRO A N 1
ATOM 1421 C CA . PRO A 1 307 ? -1.596 122.723 -81.341 1.00 35.22 278 PRO A CA 1
ATOM 1422 C C . PRO A 1 307 ? -2.840 123.214 -82.064 1.00 36.38 278 PRO A C 1
ATOM 1423 O O . PRO A 1 307 ? -3.807 122.467 -82.211 1.00 38.65 278 PRO A O 1
ATOM 1427 N N . GLU A 1 308 ? -2.825 124.474 -82.476 1.00 37.25 279 GLU A N 1
ATOM 1428 C CA . GLU A 1 308 ? -3.677 124.897 -83.578 1.00 40.93 279 GLU A CA 1
ATOM 1429 C C . GLU A 1 308 ? -2.866 124.770 -84.867 1.00 41.08 279 GLU A C 1
ATOM 1430 O O . GLU A 1 308 ? -1.621 124.868 -84.858 1.00 33.07 279 GLU A O 1
ATOM 1436 N N . THR A 1 309 ? -3.576 124.525 -85.962 1.00 38.72 280 THR A N 1
ATOM 1437 C CA . THR A 1 309 ? -2.942 124.213 -87.236 1.00 38.52 280 THR A CA 1
ATOM 1438 C C . THR A 1 309 ? -3.526 125.053 -88.363 1.00 42.77 280 THR A C 1
ATOM 1439 O O . THR A 1 309 ? -4.677 125.497 -88.313 1.00 40.30 280 THR A O 1
ATOM 1443 N N . LYS A 1 310 ? -2.710 125.257 -89.386 1.00 38.60 281 LYS A N 1
ATOM 1444 C CA . LYS A 1 310 ? -3.069 126.091 -90.500 1.00 39.45 281 LYS A CA 1
ATOM 1445 C C . LYS A 1 310 ? -2.425 125.476 -91.740 1.00 41.84 281 LYS A C 1
ATOM 1446 O O . LYS A 1 310 ? -1.252 125.090 -91.719 1.00 40.45 281 LYS A O 1
ATOM 1452 N N . ARG A 1 311 ? -3.205 125.361 -92.808 1.00 37.90 282 ARG A N 1
ATOM 1453 C CA . ARG A 1 311 ? -2.734 124.771 -94.053 1.00 34.89 282 ARG A CA 1
ATOM 1454 C C . ARG A 1 311 ? -2.962 125.725 -95.223 1.00 35.58 282 ARG A C 1
ATOM 1455 O O . ARG A 1 311 ? -4.056 126.274 -95.373 1.00 34.61 282 ARG A O 1
ATOM 1463 N N . ILE A 1 312 ? -1.934 125.912 -96.051 1.00 38.02 283 ILE A N 1
ATOM 1464 C CA . ILE A 1 312 ? -2.026 126.770 -97.234 1.00 39.84 283 ILE A CA 1
ATOM 1465 C C . ILE A 1 312 ? -1.238 126.175 -98.404 1.00 41.30 283 ILE A C 1
ATOM 1466 O O . ILE A 1 312 ? -0.356 125.340 -98.209 1.00 35.43 283 ILE A O 1
ATOM 1471 N N . LYS A 1 313 ? -1.548 126.628 -99.615 1.00 38.30 284 LYS A N 1
ATOM 1472 C CA . LYS A 1 313 ? -0.778 126.259 -100.790 1.00 42.12 284 LYS A CA 1
ATOM 1473 C C . LYS A 1 313 ? 0.128 127.414 -101.225 1.00 46.64 284 LYS A C 1
ATOM 1474 O O . LYS A 1 313 ? -0.311 128.555 -101.311 1.00 47.93 284 LYS A O 1
ATOM 1480 N N . LEU A 1 314 ? 1.391 127.115 -101.513 1.00 44.34 285 LEU A N 1
ATOM 1481 C CA . LEU A 1 314 ? 2.316 128.139 -101.982 1.00 41.83 285 LEU A CA 1
ATOM 1482 C C . LEU A 1 314 ? 1.967 128.653 -103.378 1.00 45.58 285 LEU A C 1
ATOM 1483 O O . LEU A 1 314 ? 1.314 127.963 -104.169 1.00 47.94 285 LEU A O 1
ATOM 1488 N N . HIS A 1 315 ? 2.418 129.870 -103.672 1.00 47.45 286 HIS A N 1
ATOM 1489 C CA . HIS A 1 315 ? 2.137 130.513 -104.946 1.00 52.16 286 HIS A CA 1
ATOM 1490 C C . HIS A 1 315 ? 3.043 129.942 -106.034 1.00 55.35 286 HIS A C 1
ATOM 1491 O O . HIS A 1 315 ? 4.243 129.772 -105.831 1.00 61.34 286 HIS A O 1
ATOM 1498 N N . HIS A 1 316 ? 2.457 129.645 -107.186 1.00 54.62 287 HIS A N 1
ATOM 1499 C CA . HIS A 1 316 ? 3.180 129.029 -108.293 1.00 64.27 287 HIS A CA 1
ATOM 1500 C C . HIS A 1 316 ? 4.165 129.977 -108.975 1.00 69.12 287 HIS A C 1
ATOM 1501 O O . HIS A 1 316 ? 5.129 129.525 -109.593 1.00 73.66 287 HIS A O 1
ATOM 1508 N N . ALA A 1 317 ? 3.919 131.283 -108.885 1.00 65.59 288 ALA A N 1
ATOM 1509 C CA . ALA A 1 317 ? 4.711 132.243 -109.661 1.00 73.35 288 ALA A CA 1
ATOM 1510 C C . ALA A 1 317 ? 5.541 133.208 -108.819 1.00 69.10 288 ALA A C 1
ATOM 1511 O O . ALA A 1 317 ? 6.606 133.652 -109.251 1.00 73.70 288 ALA A O 1
ATOM 1513 N N . ASP A 1 318 ? 5.051 133.544 -107.631 1.00 59.73 289 ASP A N 1
ATOM 1514 C CA . ASP A 1 318 ? 5.764 134.478 -106.769 1.00 58.55 289 ASP A CA 1
ATOM 1515 C C . ASP A 1 318 ? 6.583 133.713 -105.737 1.00 56.78 289 ASP A C 1
ATOM 1516 O O . ASP A 1 318 ? 6.133 132.710 -105.197 1.00 54.46 289 ASP A O 1
ATOM 1521 N N . ASP A 1 319 ? 7.789 134.196 -105.469 1.00 55.93 290 ASP A N 1
ATOM 1522 C CA . ASP A 1 319 ? 8.594 133.653 -104.390 1.00 54.57 290 ASP A CA 1
ATOM 1523 C C . ASP A 1 319 ? 7.955 134.007 -103.049 1.00 58.13 290 ASP A C 1
ATOM 1524 O O . ASP A 1 319 ? 7.400 135.088 -102.862 1.00 61.83 290 ASP A O 1
ATOM 1529 N N . SER A 1 320 ? 8.045 133.102 -102.096 1.00 54.20 291 SER A N 1
ATOM 1530 C CA . SER A 1 320 ? 7.590 133.444 -100.771 1.00 51.00 291 SER A CA 1
ATOM 1531 C C . SER A 1 320 ? 8.570 132.965 -99.711 1.00 48.91 291 SER A C 1
ATOM 1532 O O . SER A 1 320 ? 9.454 132.150 -99.983 1.00 54.92 291 SER A O 1
ATOM 1535 N N . PHE A 1 321 ? 8.425 133.516 -98.514 1.00 39.51 292 PHE A N 1
ATOM 1536 C CA . PHE A 1 321 ? 9.321 133.218 -97.408 1.00 39.07 292 PHE A CA 1
ATOM 1537 C C . PHE A 1 321 ? 8.531 132.830 -96.172 1.00 39.01 292 PHE A C 1
ATOM 1538 O O . PHE A 1 321 ? 7.600 133.530 -95.752 1.00 39.04 292 PHE A O 1
ATOM 1546 N N . LEU A 1 322 ? 8.913 131.707 -95.590 1.00 36.16 293 LEU A N 1
ATOM 1547 C CA . LEU A 1 322 ? 8.430 131.337 -94.282 1.00 32.93 293 LEU A CA 1
ATOM 1548 C C . LEU A 1 322 ? 9.362 131.989 -93.265 1.00 39.53 293 LEU A C 1
ATOM 1549 O O . LEU A 1 322 ? 10.588 131.883 -93.388 1.00 35.78 293 LEU A O 1
ATOM 1554 N N . VAL A 1 323 ? 8.792 132.678 -92.276 1.00 36.30 294 VAL A N 1
ATOM 1555 C CA . VAL A 1 323 ? 9.600 133.224 -91.191 1.00 30.84 294 VAL A CA 1
ATOM 1556 C C . VAL A 1 323 ? 9.084 132.735 -89.838 1.00 35.99 294 VAL A C 1
ATOM 1557 O O . VAL A 1 323 ? 7.911 132.923 -89.493 1.00 34.02 294 VAL A O 1
ATOM 1561 N N . LEU A 1 324 ? 9.971 132.104 -89.078 1.00 35.59 295 LEU A N 1
ATOM 1562 C CA . LEU A 1 324 ? 9.652 131.670 -87.725 1.00 32.70 295 LEU A CA 1
ATOM 1563 C C . LEU A 1 324 ? 10.374 132.584 -86.731 1.00 36.30 295 LEU A C 1
ATOM 1564 O O . LEU A 1 324 ? 11.560 132.897 -86.900 1.00 35.95 295 LEU A O 1
ATOM 1569 N N . THR A 1 325 ? 9.649 133.025 -85.709 1.00 33.31 296 THR A N 1
ATOM 1570 C CA . THR A 1 325 ? 10.199 133.931 -84.705 1.00 31.24 296 THR A CA 1
ATOM 1571 C C . THR A 1 325 ? 9.728 133.558 -83.293 1.00 32.93 296 THR A C 1
ATOM 1572 O O . THR A 1 325 ? 8.628 133.037 -83.109 1.00 35.51 296 THR A O 1
ATOM 1576 N N . THR A 1 326 ? 10.563 133.819 -82.297 1.00 30.16 297 THR A N 1
ATOM 1577 C CA . THR A 1 326 ? 10.148 133.670 -80.912 1.00 33.47 297 THR A CA 1
ATOM 1578 C C . THR A 1 326 ? 9.661 135.025 -80.398 1.00 33.98 297 THR A C 1
ATOM 1579 O O . THR A 1 326 ? 9.950 136.054 -81.006 1.00 31.25 297 THR A O 1
ATOM 1583 N N . ASP A 1 327 ? 8.934 135.042 -79.282 1.00 35.38 298 ASP A N 1
ATOM 1584 C CA . ASP A 1 327 ? 8.275 136.278 -78.849 1.00 32.46 298 ASP A CA 1
ATOM 1585 C C . ASP A 1 327 ? 9.249 137.414 -78.536 1.00 34.59 298 ASP A C 1
ATOM 1586 O O . ASP A 1 327 ? 8.848 138.570 -78.498 1.00 42.54 298 ASP A O 1
ATOM 1591 N N . GLY A 1 328 ? 10.524 137.105 -78.330 1.00 33.46 299 GLY A N 1
ATOM 1592 C CA . GLY A 1 328 ? 11.515 138.167 -78.222 1.00 34.71 299 GLY A CA 1
ATOM 1593 C C . GLY A 1 328 ? 11.426 139.116 -79.414 1.00 42.05 299 GLY A C 1
ATOM 1594 O O . GLY A 1 328 ? 11.523 140.342 -79.285 1.00 38.48 299 GLY A O 1
ATOM 1595 N N . ILE A 1 329 ? 11.215 138.543 -80.593 1.00 37.28 300 ILE A N 1
ATOM 1596 C CA . ILE A 1 329 ? 11.118 139.332 -81.815 1.00 33.88 300 ILE A CA 1
ATOM 1597 C C . ILE A 1 329 ? 9.755 140.019 -81.984 1.00 39.21 300 ILE A C 1
ATOM 1598 O O . ILE A 1 329 ? 9.676 141.178 -82.374 1.00 40.35 300 ILE A O 1
ATOM 1603 N N . ASN A 1 330 ? 8.687 139.308 -81.653 1.00 44.12 301 ASN A N 1
ATOM 1604 C CA . ASN A 1 330 ? 7.335 139.805 -81.878 1.00 45.26 301 ASN A CA 1
ATOM 1605 C C . ASN A 1 330 ? 6.991 140.973 -80.977 1.00 47.61 301 ASN A C 1
ATOM 1606 O O . ASN A 1 330 ? 6.123 141.797 -81.296 1.00 43.59 301 ASN A O 1
ATOM 1611 N N . PHE A 1 331 ? 7.681 141.042 -79.845 1.00 48.10 302 PHE A N 1
ATOM 1612 C CA . PHE A 1 331 ? 7.446 142.103 -78.882 1.00 43.85 302 PHE A CA 1
ATOM 1613 C C . PHE A 1 331 ? 7.597 143.451 -79.591 1.00 50.20 302 PHE A C 1
ATOM 1614 O O . PHE A 1 331 ? 6.807 144.369 -79.378 1.00 56.53 302 PHE A O 1
ATOM 1622 N N . MET A 1 332 ? 8.577 143.540 -80.485 1.00 53.88 303 MET A N 1
ATOM 1623 C CA . MET A 1 332 ? 9.013 144.829 -81.003 1.00 53.95 303 MET A CA 1
ATOM 1624 C C . MET A 1 332 ? 8.950 145.008 -82.522 1.00 55.33 303 MET A C 1
ATOM 1625 O O . MET A 1 332 ? 8.933 146.133 -83.014 1.00 60.32 303 MET A O 1
ATOM 1630 N N . VAL A 1 333 ? 8.939 143.907 -83.265 1.00 49.09 304 VAL A N 1
ATOM 1631 C CA . VAL A 1 333 ? 8.928 143.975 -84.723 1.00 42.42 304 VAL A CA 1
ATOM 1632 C C . VAL A 1 333 ? 7.664 143.308 -85.253 1.00 45.71 304 VAL A C 1
ATOM 1633 O O . VAL A 1 333 ? 7.510 142.094 -85.152 1.00 43.88 304 VAL A O 1
ATOM 1637 N N . ASN A 1 334 ? 6.743 144.084 -85.810 1.00 49.57 305 ASN A N 1
ATOM 1638 C CA . ASN A 1 334 ? 5.533 143.459 -86.319 1.00 46.37 305 ASN A CA 1
ATOM 1639 C C . ASN A 1 334 ? 5.844 142.674 -87.583 1.00 46.67 305 ASN A C 1
ATOM 1640 O O . ASN A 1 334 ? 6.969 142.702 -88.089 1.00 49.22 305 ASN A O 1
ATOM 1645 N N . SER A 1 335 ? 4.866 141.942 -88.083 1.00 40.76 306 SER A N 1
ATOM 1646 C CA . SER A 1 335 ? 5.174 141.036 -89.164 1.00 40.83 306 SER A CA 1
ATOM 1647 C C . SER A 1 335 ? 5.319 141.753 -90.518 1.00 40.85 306 SER A C 1
ATOM 1648 O O . SER A 1 335 ? 5.972 141.248 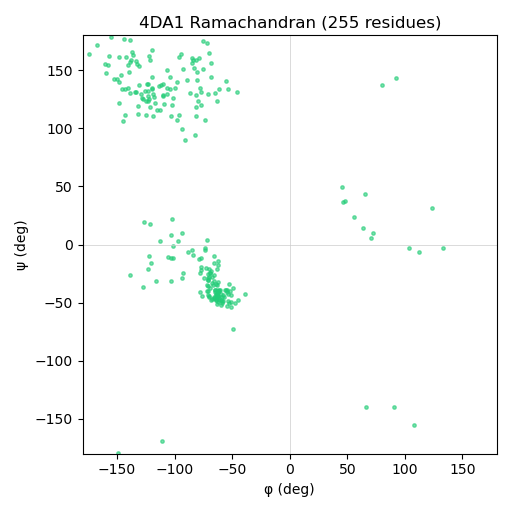-91.423 1.00 38.63 306 SER A O 1
ATOM 1651 N N . GLN A 1 336 ? 4.744 142.940 -90.656 1.00 44.19 307 GLN A N 1
ATOM 1652 C CA . GLN A 1 336 ? 5.006 143.720 -91.860 1.00 42.03 307 GLN A CA 1
ATOM 1653 C C . GLN A 1 336 ? 6.485 144.105 -91.909 1.00 44.25 307 GLN A C 1
ATOM 1654 O O . GLN A 1 336 ? 7.142 143.963 -92.941 1.00 50.91 307 GLN A O 1
ATOM 1660 N N . GLU A 1 337 ? 7.006 144.579 -90.783 1.00 45.05 308 GLU A N 1
ATOM 1661 C CA . GLU A 1 337 ? 8.399 144.995 -90.704 1.00 48.27 308 GLU A CA 1
ATOM 1662 C C . GLU A 1 337 ? 9.324 143.807 -91.002 1.00 45.85 308 GLU A C 1
ATOM 1663 O O . GLU A 1 337 ? 10.342 143.950 -91.670 1.00 45.10 308 GLU A O 1
ATOM 1669 N N . ILE A 1 338 ? 8.962 142.628 -90.515 1.00 42.33 309 ILE A N 1
ATOM 1670 C CA . ILE A 1 338 ? 9.699 141.423 -90.867 1.00 41.98 309 ILE A CA 1
ATOM 1671 C C . ILE A 1 338 ? 9.722 141.160 -92.392 1.00 46.20 309 ILE A C 1
ATOM 1672 O O . ILE A 1 338 ? 10.759 140.836 -92.969 1.00 44.71 309 ILE A O 1
ATOM 1677 N N . CYS A 1 339 ? 8.583 141.295 -93.053 1.00 46.29 310 CYS A N 1
ATOM 1678 C CA . CYS A 1 339 ? 8.566 141.077 -94.493 1.00 49.58 310 CYS A CA 1
ATOM 1679 C C . CYS A 1 339 ? 9.430 142.100 -95.225 1.00 48.72 310 CYS A C 1
ATOM 1680 O O . CYS A 1 339 ? 10.053 141.785 -96.231 1.00 48.01 310 CYS A O 1
ATOM 1683 N N . ASP A 1 340 ? 9.485 143.318 -94.705 1.00 47.18 311 ASP A N 1
ATOM 1684 C CA . ASP A 1 340 ? 10.344 144.335 -95.297 1.00 52.90 311 ASP A CA 1
ATOM 1685 C C . ASP A 1 340 ? 11.822 143.950 -95.247 1.00 47.15 311 ASP A C 1
ATOM 1686 O O . ASP A 1 340 ? 12.558 144.184 -96.202 1.00 47.05 311 ASP A O 1
ATOM 1691 N N . PHE A 1 341 ? 12.249 143.375 -94.126 1.00 37.81 312 PHE A N 1
ATOM 1692 C CA . PHE A 1 341 ? 13.624 142.918 -93.971 1.00 41.26 312 PHE A CA 1
ATOM 1693 C C . PHE A 1 341 ? 13.895 141.803 -94.960 1.00 43.28 312 PHE A C 1
ATOM 1694 O O . PHE A 1 341 ? 14.944 141.742 -95.593 1.00 43.50 312 PHE A O 1
ATOM 1702 N N . VAL A 1 342 ? 12.941 140.898 -95.065 1.00 42.19 313 VAL A N 1
ATOM 1703 C CA . VAL A 1 342 ? 13.099 139.763 -95.944 1.00 45.81 313 VAL A CA 1
ATOM 1704 C C . VAL A 1 342 ? 13.161 140.272 -97.371 1.00 49.96 313 VAL A C 1
ATOM 1705 O O . VAL A 1 342 ? 13.959 139.808 -98.175 1.00 50.79 313 VAL A O 1
ATOM 1709 N N . ASN A 1 343 ? 12.337 141.272 -97.651 1.00 48.10 314 ASN A N 1
ATOM 1710 C CA . ASN A 1 343 ? 12.235 141.859 -98.973 1.00 50.43 314 ASN A CA 1
ATOM 1711 C C . ASN A 1 343 ? 13.426 142.751 -99.322 1.00 53.89 314 ASN A C 1
ATOM 1712 O O . ASN A 1 343 ? 13.778 142.880 -100.485 1.00 56.72 314 ASN A O 1
ATOM 1717 N N . GLN A 1 344 ? 14.060 143.354 -98.320 1.00 52.54 315 GLN A N 1
ATOM 1718 C CA . GLN A 1 344 ? 15.122 144.327 -98.588 1.00 53.32 315 GLN A CA 1
ATOM 1719 C C . GLN A 1 344 ? 16.543 143.820 -98.387 1.00 55.67 315 GLN A C 1
ATOM 1720 O O . GLN A 1 344 ? 17.452 144.263 -99.088 1.00 59.08 315 GLN A O 1
ATOM 1726 N N . CYS A 1 345 ? 16.734 142.897 -97.443 1.00 52.21 316 CYS A N 1
ATOM 1727 C CA . CYS A 1 345 ? 18.072 142.374 -97.143 1.00 55.63 316 CYS A CA 1
ATOM 1728 C C . CYS A 1 345 ? 18.582 141.385 -98.182 1.00 67.88 316 CYS A C 1
ATOM 1729 O O . CYS A 1 345 ? 17.807 140.675 -98.821 1.00 68.68 316 CYS A O 1
ATOM 1732 N N . HIS A 1 346 ? 19.901 141.346 -98.331 1.00 80.27 317 HIS A N 1
ATOM 1733 C CA . HIS A 1 346 ? 20.552 140.548 -99.363 1.00 89.06 317 HIS A CA 1
ATOM 1734 C C . HIS A 1 346 ? 20.026 139.109 -99.385 1.00 83.48 317 HIS A C 1
ATOM 1735 O O . HIS A 1 346 ? 19.292 138.720 -100.293 1.00 88.93 317 HIS A O 1
ATOM 1742 N N . ASP A 1 347 ? 20.401 138.326 -98.380 1.00 66.43 318 ASP A N 1
ATOM 1743 C CA . ASP A 1 347 ? 19.973 136.938 -98.298 1.00 59.67 318 ASP A CA 1
ATOM 1744 C C . ASP A 1 347 ? 19.174 136.672 -97.016 1.00 54.46 318 ASP A C 1
ATOM 1745 O O . ASP A 1 347 ? 19.132 137.508 -96.107 1.00 48.60 318 ASP A O 1
ATOM 1750 N N . PRO A 1 348 ? 18.515 135.508 -96.952 1.00 48.36 319 PRO A N 1
ATOM 1751 C CA . PRO A 1 348 ? 17.740 135.145 -95.757 1.00 36.22 319 PRO A CA 1
ATOM 1752 C C . PRO A 1 348 ? 18.565 135.253 -94.473 1.00 34.86 319 PRO A C 1
ATOM 1753 O O . PRO A 1 348 ? 18.044 135.628 -93.422 1.00 32.76 319 PRO A O 1
ATOM 1757 N N . ASN A 1 349 ? 19.849 134.948 -94.564 1.00 38.15 320 ASN A N 1
ATOM 1758 C CA . ASN A 1 349 ? 20.707 135.030 -93.402 1.00 42.51 320 ASN A CA 1
ATOM 1759 C C . ASN A 1 349 ? 20.879 136.457 -92.912 1.00 46.00 320 ASN A C 1
ATOM 1760 O O . ASN A 1 349 ? 20.777 136.728 -91.715 1.00 42.12 320 ASN A O 1
ATOM 1765 N N . GLU A 1 350 ? 21.129 137.374 -93.837 1.00 42.02 321 GLU A N 1
ATOM 1766 C CA . GLU A 1 350 ? 21.243 138.770 -93.459 1.00 41.88 321 GLU A CA 1
ATOM 1767 C C . GLU A 1 350 ? 19.901 139.280 -92.949 1.00 46.65 321 GLU A C 1
ATOM 1768 O O . GLU A 1 350 ? 19.841 140.155 -92.076 1.00 46.28 321 GLU A O 1
ATOM 1774 N N . ALA A 1 351 ? 18.820 138.733 -93.488 1.00 39.72 322 ALA A N 1
ATOM 1775 C CA . ALA A 1 351 ? 17.501 139.167 -93.062 1.00 36.01 322 ALA A CA 1
ATOM 1776 C C . ALA A 1 351 ? 17.237 138.679 -91.640 1.00 37.66 322 ALA A C 1
ATOM 1777 O O . ALA A 1 351 ? 16.742 139.437 -90.808 1.00 36.71 322 ALA A O 1
ATOM 1779 N N . ALA A 1 352 ? 17.570 137.418 -91.368 1.00 34.99 323 ALA A N 1
ATOM 1780 C CA . ALA A 1 352 ? 17.342 136.848 -90.046 1.00 33.38 323 ALA A CA 1
ATOM 1781 C C . ALA A 1 352 ? 18.108 137.664 -89.008 1.00 39.24 323 ALA A C 1
ATOM 1782 O O . ALA A 1 352 ? 17.547 138.064 -87.992 1.00 38.93 323 ALA A O 1
ATOM 1784 N N . HIS A 1 353 ? 19.381 137.943 -89.280 1.00 40.61 324 HIS A N 1
ATOM 1785 C CA . HIS A 1 353 ? 20.191 138.723 -88.341 1.00 37.47 324 HIS A CA 1
ATOM 1786 C C . HIS A 1 353 ? 19.647 140.139 -88.138 1.00 42.38 324 HIS A C 1
ATOM 1787 O O . HIS A 1 353 ? 19.646 140.657 -87.020 1.00 39.30 324 HIS A O 1
ATOM 1794 N N . ALA A 1 354 ? 19.182 140.762 -89.219 1.00 42.33 325 ALA A N 1
ATOM 1795 C CA . ALA A 1 354 ? 18.657 142.119 -89.137 1.00 37.60 325 ALA A CA 1
ATOM 1796 C C . ALA A 1 354 ? 17.397 142.183 -88.281 1.00 40.93 325 ALA A C 1
ATOM 1797 O O . ALA A 1 354 ? 17.211 143.105 -87.505 1.00 49.47 325 ALA A O 1
ATOM 1799 N N . VAL A 1 355 ? 16.528 141.201 -88.435 1.00 38.10 326 VAL A N 1
ATOM 1800 C CA . VAL A 1 355 ? 15.306 141.169 -87.662 1.00 40.07 326 VAL A CA 1
ATOM 1801 C C . VAL A 1 355 ? 15.606 141.052 -86.159 1.00 42.73 326 VAL A C 1
ATOM 1802 O O . VAL A 1 355 ? 15.060 141.803 -85.349 1.00 40.11 326 VAL A O 1
ATOM 1806 N N . THR A 1 356 ? 16.465 140.107 -85.791 1.00 37.22 327 THR A N 1
ATOM 1807 C CA . THR A 1 356 ? 16.800 139.909 -84.392 1.00 41.58 327 THR A CA 1
ATOM 1808 C C . THR A 1 356 ? 17.486 141.156 -83.808 1.00 44.60 327 THR A C 1
ATOM 1809 O O . THR A 1 356 ? 17.158 141.589 -82.715 1.00 42.58 327 THR A O 1
ATOM 1813 N N . GLU A 1 357 ? 18.410 141.746 -84.560 1.00 41.13 328 GLU A N 1
ATOM 1814 C CA . GLU A 1 357 ? 19.158 142.906 -84.094 1.00 37.91 328 GLU A CA 1
ATOM 1815 C C . GLU A 1 357 ? 18.250 144.123 -83.895 1.00 44.21 328 GLU A C 1
ATOM 1816 O O . GLU A 1 357 ? 18.424 144.877 -82.935 1.00 51.66 328 GLU A O 1
ATOM 1822 N N . GLN A 1 358 ? 17.280 144.317 -84.790 1.00 34.26 329 GLN A N 1
ATOM 1823 C CA . GLN A 1 358 ? 16.305 145.394 -84.604 1.00 41.32 329 GLN A CA 1
ATOM 1824 C C . GLN A 1 358 ? 15.476 145.213 -83.331 1.00 37.58 329 GLN A C 1
ATOM 1825 O O . GLN A 1 358 ? 15.262 146.179 -82.596 1.00 35.86 329 GLN A O 1
ATOM 1831 N N . ALA A 1 359 ? 15.005 143.987 -83.091 1.00 31.18 330 ALA A N 1
ATOM 1832 C CA . ALA A 1 359 ? 14.286 143.661 -81.851 1.00 35.20 330 ALA A CA 1
ATOM 1833 C C . ALA A 1 359 ? 15.079 144.112 -80.634 1.00 35.34 330 ALA A C 1
ATOM 1834 O O . ALA A 1 359 ? 14.568 144.852 -79.789 1.00 43.79 330 ALA A O 1
ATOM 1836 N N . ILE A 1 360 ? 16.336 143.686 -80.552 1.00 36.10 331 ILE A N 1
ATOM 1837 C CA . ILE A 1 360 ? 17.202 144.122 -79.458 1.00 35.04 331 ILE A CA 1
ATOM 1838 C C . ILE A 1 360 ? 17.356 145.655 -79.399 1.00 39.69 331 ILE A C 1
ATOM 1839 O O . ILE A 1 360 ? 17.197 146.255 -78.337 1.00 47.80 331 ILE A O 1
ATOM 1844 N N . GLN A 1 361 ? 17.650 146.283 -80.537 1.00 42.84 332 GLN A N 1
ATOM 1845 C CA . GLN A 1 361 ? 17.818 147.736 -80.595 1.00 43.39 332 GLN A CA 1
ATOM 1846 C C . GLN A 1 361 ? 16.577 148.459 -80.082 1.00 40.27 332 GLN A C 1
ATOM 1847 O O . GLN A 1 361 ? 16.680 149.476 -79.393 1.00 41.07 332 GLN A O 1
ATOM 1853 N N . TYR A 1 362 ? 15.406 147.927 -80.426 1.00 36.34 333 TYR A N 1
ATOM 1854 C CA . TYR A 1 362 ? 14.137 148.514 -79.997 1.00 41.28 333 TYR A CA 1
ATOM 1855 C C . TYR A 1 362 ? 13.854 148.358 -78.496 1.00 40.50 333 TYR A C 1
ATOM 1856 O O . TYR A 1 362 ? 13.042 149.096 -77.946 1.00 45.04 333 TYR A O 1
ATOM 1865 N N . GLY A 1 363 ? 14.505 147.400 -77.841 1.00 37.84 334 GLY A N 1
ATOM 1866 C CA . GLY A 1 363 ? 14.437 147.310 -76.389 1.00 44.94 334 GLY A CA 1
ATOM 1867 C C . GLY A 1 363 ? 14.162 145.936 -75.806 1.00 43.40 334 GLY A C 1
ATOM 1868 O O . GLY A 1 363 ? 14.121 145.770 -74.584 1.00 50.58 334 GLY A O 1
ATOM 1869 N N . THR A 1 364 ? 13.957 144.956 -76.677 1.00 41.21 335 THR A N 1
ATOM 1870 C CA . THR A 1 364 ? 13.786 143.563 -76.265 1.00 41.47 335 THR A CA 1
ATOM 1871 C C . THR A 1 364 ? 14.959 143.071 -75.421 1.00 44.15 335 THR A C 1
ATOM 1872 O O . THR A 1 364 ? 16.128 143.384 -75.701 1.00 45.27 335 THR A O 1
ATOM 1876 N N . GLU A 1 365 ? 14.643 142.292 -74.395 1.00 39.12 336 GLU A N 1
ATOM 1877 C CA . GLU A 1 365 ? 15.660 141.785 -73.487 1.00 50.37 336 GLU A CA 1
ATOM 1878 C C . GLU A 1 365 ? 15.639 140.275 -73.460 1.00 50.26 336 GLU A C 1
ATOM 1879 O O . GLU A 1 365 ? 16.524 139.644 -72.893 1.00 55.10 336 GLU A O 1
ATOM 1885 N N . ASP A 1 366 ? 14.615 139.708 -74.080 1.00 44.13 337 ASP A N 1
ATOM 1886 C CA . ASP A 1 366 ? 14.427 138.274 -74.113 1.00 41.60 337 ASP A CA 1
ATOM 1887 C C . ASP A 1 366 ? 15.238 137.644 -75.245 1.00 40.07 337 ASP A C 1
ATOM 1888 O O . ASP A 1 366 ? 15.634 138.332 -76.192 1.00 39.23 337 ASP A O 1
ATOM 1893 N N . ASN A 1 367 ? 15.501 136.343 -75.124 1.00 39.61 338 ASN A N 1
ATOM 1894 C CA . ASN A 1 367 ? 16.023 135.545 -76.225 1.00 35.31 338 ASN A CA 1
ATOM 1895 C C . ASN A 1 367 ? 15.223 135.860 -77.482 1.00 32.02 338 ASN A C 1
ATOM 1896 O O . ASN A 1 367 ? 13.985 135.859 -77.461 1.00 34.34 338 ASN A O 1
ATOM 1901 N N . SER A 1 368 ? 15.930 136.121 -78.575 1.00 36.27 339 SER A N 1
ATOM 1902 C CA . SER A 1 368 ? 15.295 136.535 -79.828 1.00 36.96 339 SER A CA 1
ATOM 1903 C C . SER A 1 368 ? 15.835 135.721 -81.000 1.00 40.69 339 SER A C 1
ATOM 1904 O O . SER A 1 368 ? 17.031 135.756 -81.291 1.00 42.06 339 SER A O 1
ATOM 1907 N N . THR A 1 369 ? 14.940 134.990 -81.659 1.00 31.03 340 THR A N 1
ATOM 1908 C CA . THR A 1 369 ? 15.323 134.000 -82.651 1.00 29.41 340 THR A CA 1
ATOM 1909 C C . THR A 1 369 ? 14.458 134.125 -83.918 1.00 33.74 340 THR A C 1
ATOM 1910 O O . THR A 1 369 ? 13.241 134.226 -83.832 1.00 28.63 340 THR A O 1
ATOM 1914 N N . ALA A 1 370 ? 15.102 134.144 -85.087 1.00 40.03 341 ALA A N 1
ATOM 1915 C CA . ALA A 1 370 ? 14.394 134.232 -86.374 1.00 38.17 341 ALA A CA 1
ATOM 1916 C C . ALA A 1 370 ? 14.938 133.214 -87.358 1.00 36.37 341 ALA A C 1
ATOM 1917 O O . ALA A 1 370 ? 16.155 133.090 -87.530 1.00 34.92 341 ALA A O 1
ATOM 1919 N N . VAL A 1 371 ? 14.039 132.476 -87.998 1.00 32.03 342 VAL A N 1
ATOM 1920 C CA . VAL A 1 371 ? 14.444 131.602 -89.094 1.00 32.00 342 VAL A CA 1
ATOM 1921 C C . VAL A 1 371 ? 13.730 132.071 -90.366 1.00 32.34 342 VAL A C 1
ATOM 1922 O O . VAL A 1 371 ? 12.509 132.233 -90.375 1.00 37.41 342 VAL A O 1
ATOM 1926 N N . VAL A 1 372 ? 14.499 132.317 -91.422 1.00 35.41 343 VAL A N 1
ATOM 1927 C CA . VAL A 1 372 ? 13.952 132.776 -92.703 1.00 30.36 343 VAL A CA 1
ATOM 1928 C C . VAL A 1 372 ? 14.189 131.733 -93.793 1.00 31.70 343 VAL A C 1
ATOM 1929 O O . VAL A 1 372 ? 15.330 131.446 -94.168 1.00 39.74 343 VAL A O 1
ATOM 1933 N N . VAL A 1 373 ? 13.097 131.180 -94.310 1.00 31.48 344 VAL A N 1
ATOM 1934 C CA . VAL A 1 373 ? 13.165 130.122 -95.303 1.00 32.83 344 VAL A CA 1
ATOM 1935 C C . VAL A 1 373 ? 12.647 130.597 -96.664 1.00 44.71 344 VAL A C 1
ATOM 1936 O O . VAL A 1 373 ? 11.465 130.927 -96.792 1.00 41.67 344 VAL A O 1
ATOM 1940 N N . PRO A 1 374 ? 13.531 130.636 -97.682 1.00 40.02 345 PRO A N 1
ATOM 1941 C CA . PRO A 1 374 ? 13.106 131.010 -99.031 1.00 40.91 345 PRO A CA 1
ATOM 1942 C C . PRO A 1 374 ? 12.473 129.838 -99.772 1.00 41.79 345 PRO A C 1
ATOM 1943 O O . PRO A 1 374 ? 13.060 128.759 -99.839 1.00 46.06 345 PRO A O 1
ATOM 1947 N N . PHE A 1 375 ? 11.279 130.064 -100.314 1.00 43.92 346 PHE A N 1
ATOM 1948 C CA . PHE A 1 375 ? 10.626 129.107 -101.202 1.00 53.42 346 PHE A CA 1
ATOM 1949 C C . PHE A 1 375 ? 10.675 129.619 -102.631 1.00 55.74 346 PHE A C 1
ATOM 1950 O O . PHE A 1 375 ? 10.315 130.758 -102.904 1.00 62.81 346 PHE A O 1
ATOM 1958 N N . GLY A 1 376 ? 11.116 128.782 -103.552 1.00 69.74 347 GLY A N 1
ATOM 1959 C CA . GLY A 1 376 ? 11.056 129.162 -104.950 1.00 85.02 347 GLY A CA 1
ATOM 1960 C C . GLY A 1 376 ? 9.654 128.943 -105.487 1.00 92.83 347 GLY A C 1
ATOM 1961 O O . GLY A 1 376 ? 8.940 128.048 -105.033 1.00 99.82 347 GLY A O 1
ATOM 1962 N N . ALA A 1 377 ? 9.245 129.766 -106.442 1.00 95.54 348 ALA A N 1
ATOM 1963 C CA . ALA A 1 377 ? 7.989 129.530 -107.135 1.00 102.99 348 ALA A CA 1
ATOM 1964 C C . ALA A 1 377 ? 8.200 128.490 -108.231 1.00 123.17 348 ALA A C 1
ATOM 1965 O O . ALA A 1 377 ? 8.984 128.709 -109.155 1.00 129.24 348 ALA A O 1
ATOM 1967 N N . TRP A 1 378 ? 7.512 127.356 -108.123 1.00 74.57 349 TRP A N 1
ATOM 1968 C CA . TRP A 1 378 ? 7.561 126.319 -109.168 1.00 87.45 349 TRP A CA 1
ATOM 1969 C C . TRP A 1 378 ? 7.316 126.873 -110.581 1.00 87.68 349 TRP A C 1
ATOM 1970 O O . TRP A 1 378 ? 6.236 126.708 -111.157 1.00 85.82 349 TRP A O 1
#

Organism: Homo sapiens (NCBI:txid9606)

Foldseek 3Di:
DDPVQKAKDKDAFQDPDQLKDWDWDALDPFKIKTKIKRKDLDNLAVVLCVVPLSVQLSVCVVVDVPVLVSVQVSLQVSLVVLCVVQVPDPDVSLQQMWIKMWMWMGGNLWKIKIWIFAAKFKWKAWPLDIDGWFDHAFCPDPVLVVQLVVLPWHWDDVQTAINVHHRGQETRHNNVCPSSRHYRGIDMGMDTDAQATKMKMKIKDVLLVVFAPVSNLSVLCVPPDGNNSSFVVSQVVSSVRPRRHIIMMMIGIRDRD

CATH classification: 3.60.40.10

Radius of gyration: 17.48 Å; Cα contacts (8 Å, |Δi|>4): 640; chains: 1; bounding box: 35×42×49 Å

InterPro domains:
  IPR000222 PPM-type phosphatase, divalent cation binding [PS01032] (122-130)
  IPR001932 PPM-type phosphatase-like domain [PF00481] (115-338)
  IPR001932 PPM-type phosphatase-like domain [PS51746] (94-346)
  IPR001932 PPM-type phosphatase-like domain [SM00331] (93-346)
  IPR001932 PPM-type phosphatase-like domain [SM00332] (84-344)
  IPR001932 PPM-type phosphatase-like domain [cd00143] (95-346)
  IPR015655 Protein phosphatase 2C [PTHR47992] (56-345)
  IPR036457 PPM-type phosphatase-like domain superfamily [G3DSA:3.60.40.10] (88-359)
  IPR036457 PPM-type phosphatase-like domain superfamily [SSF81606] (83-350)

B-factor: mean 51.34, std 18.34, range [23.08, 136.34]

Solvent-accessible surface area: 11624 Å² total; per-residue (Å²): 95,36,41,142,72,14,0,35,8,43,58,70,24,159,117,205,82,37,30,6,60,58,26,58,26,91,19,48,132,89,5,13,0,0,0,0,0,17,5,34,42,25,34,24,0,0,53,26,0,62,88,71,0,37,127,23,0,77,72,28,32,112,170,45,168,76,3,50,56,0,0,33,79,0,0,73,87,0,19,132,42,0,18,52,84,2,156,152,43,114,67,73,86,18,67,51,1,0,0,0,0,0,0,0,0,1,49,91,29,59,26,0,0,1,0,3,0,1,11,1,74,1,8,7,2,89,146,15,131,43,74,134,6,15,91,29,1,32,5,126,46,135,80,2,56,103,45,0,125,172,48,64,8,108,32,30,159,167,145,12,52,0,41,46,87,6,44,14,0,20,0,0,2,0,34,71,7,47,119,16,0,0,46,3,79,8,61,45,82,144,24,153,3,56,105,62,29,86,2,48,0,1,0,3,0,43,1,0,23,143,70,1,95,32,61,45,3,0,50,38,12,100,140,26,166,63,20,66,88,0,0,91,24,0,0,74,52,0,40,121,112,44,7,88,32,8,0,0,0,0,0,0,25,4,38,33,149

GO terms:
  GO:0004722 protein serine/threonine phosphatase activity (F, IDA)
  GO:0030145 manganese ion binding (F, IDA)
  GO:00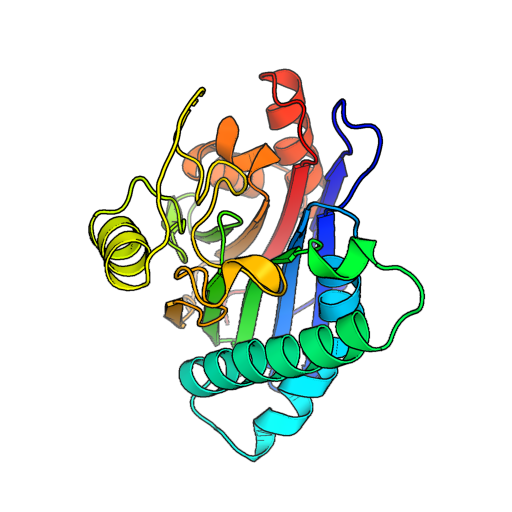04722 protein serine/threonine phosphatase activity (F, EXP)
  GO:0005759 mitochondrial matrix (C, EXP)
  GO:0047385 [3-methyl-2-oxobutanoate dehydrogenase (lipoamide)]-phosphatase activity (F, EXP)
  GO:0009083 branched-chain amino acid catabolic process (P, IMP)
  GO:0005515 protein binding (F, IPI)
  GO:0005739 mitochondrion (C, HTP)
  GO:0004722 protein serine/threonine phosphatase activity (F, TAS)
  GO:0005759 mitochondrial matrix (C, TAS)
  GO:0005739 mitochondrion (C, IDA)